Protein AF-A0A7S0ZSA9-F1 (afdb_monomer_lite)

Foldseek 3Di:
DDDDDDDDDDDDDPPCPVVVVVVVVVVVVVVVVVVVVVVVVVVVVVVVVVVVVVVVVVPPPPPDDDDDDDDDDDDDDDDDDDDDDDDDDDDDDDPDDPDDDPPDPPPDPPDPVNVVVVVVVVVVVVVVVVVVVVVVVVVVVVVVVVVVVVPPPPDDDDDDDDDDDDDDPPDPPPVVVVVVVVVVVVVVVVVVVVVVVVVVVVVVVVVVVVVVVVVVVVVVVVVVVVVVVVVVVVVVVVVVVVVVVVVVVVVVVVVVVVVVVVVVVVVVVVVVVVVVVVVPVQPLLSVLLVLLVVLLVVLVPDDPVCNVVSLVVLCVVLPLVVLVPDPCSVSSVSSVVSNCPDVSNVPD

Organism: Noctiluca scintillans (NCBI:txid2966)

pLDDT: mean 78.4, std 20.89, range [35.91, 98.69]

Sequence (348 aa):
GSRSRRRPFAVTSTGDRSNQLTAAASLTAAAASVAAAAADAEAAELESSASLQYLRKAIRPSAGPGVGEACVARGTTCKSSGLRGSGGLWPTGGSRSPDAQTRREVSGMMNEKSMSRAVDTAATRGRETEMSTILAAAEAVAEEALNDTSESASSSPVQDSHGNQHDGHVGSVTMDKLLVQVAALTAELAAEREARQTAQADALRCGTQLESVQQERDDLSELLRSAEREAESLCSEELADLTRRLRAAERATMASEMRVRSLTGEFEEARASLQRAKGKCASVDDVVGGLATLELASLRACMPQEKVAEKRRLLLRWHPDKNRGDGCGDIATRVLQEMQGRPEWDVF

Radius of gyration: 54.07 Å; chains: 1; bounding box: 131×82×143 Å

Secondary structure (DSSP, 8-state):
-----PPP-----TTTHHHHHHHHHHHHHHHHHHHHHHHHHHHHHHHHHHHHHHHHHHS----PPPP----------------------PPP-------S-----------HHHHHHHHHHHHHHHHHHHHHHHHHHHHHHHHHHHHHHHHSSS--------------------HHHHHHHHHHHHHHHHHHHHHHHHHHHHHHHHHHHHHHHHHHHHHHHHHHHHHHHHHHHHHHHHHHHHHHHHHHHHHHHHHHHHHHHHHHHHHHHHHHHHHHHHTS---HHHHHHHHHHHHHHHHHHS-TTTHHHHHHHHHHHT-GGGG-STTHHHHHHHHHHHHHTSGGGS--

Structure (mmCIF, N/CA/C/O backbone):
data_AF-A0A7S0ZSA9-F1
#
_entry.id   AF-A0A7S0ZSA9-F1
#
loop_
_atom_site.group_PDB
_atom_site.id
_atom_site.type_symbol
_atom_site.label_atom_id
_atom_site.label_alt_id
_atom_site.label_comp_id
_atom_site.label_asym_id
_atom_site.label_entity_id
_atom_site.label_seq_id
_atom_site.pdbx_PDB_ins_code
_atom_site.Cartn_x
_atom_site.Cartn_y
_atom_site.Cartn_z
_atom_site.occupancy
_atom_site.B_iso_or_equiv
_atom_site.auth_seq_id
_atom_site.auth_comp_id
_atom_site.auth_asym_id
_atom_site.auth_atom_id
_atom_site.pdbx_PDB_model_num
ATOM 1 N N . GLY A 1 1 ? -39.600 -48.013 -11.761 1.00 41.09 1 GLY A N 1
ATOM 2 C CA . GLY A 1 1 ? -39.167 -47.499 -13.075 1.00 41.09 1 GLY A CA 1
ATOM 3 C C . GLY A 1 1 ? -37.807 -46.852 -12.938 1.00 41.09 1 GLY A C 1
ATOM 4 O O . GLY A 1 1 ? -37.732 -45.723 -12.479 1.00 41.09 1 GLY A O 1
ATOM 5 N N . SER A 1 2 ? -36.745 -47.579 -13.282 1.00 40.53 2 SER A N 1
ATOM 6 C CA . SER A 1 2 ? -35.351 -47.179 -13.050 1.00 40.53 2 SER A CA 1
ATOM 7 C C . SER A 1 2 ? -34.742 -46.634 -14.342 1.00 40.53 2 SER A C 1
ATOM 9 O O . SER A 1 2 ? -34.485 -47.390 -15.275 1.00 40.53 2 SER A O 1
ATOM 11 N N . ARG A 1 3 ? -34.540 -45.313 -14.429 1.00 47.91 3 ARG A N 1
ATOM 12 C CA . ARG A 1 3 ? -33.914 -44.669 -15.596 1.00 47.91 3 ARG A CA 1
ATOM 13 C C . ARG A 1 3 ? -32.401 -44.578 -15.398 1.00 47.91 3 ARG A C 1
ATOM 15 O O . ARG A 1 3 ? -31.901 -43.679 -14.731 1.00 47.91 3 ARG A O 1
ATOM 22 N N . SER A 1 4 ? -31.696 -45.529 -16.006 1.00 49.09 4 SER A N 1
ATOM 23 C CA . SER A 1 4 ? -30.239 -45.556 -16.134 1.00 49.09 4 SER A CA 1
ATOM 24 C C . SER A 1 4 ? -29.777 -44.459 -17.102 1.00 49.09 4 SER A C 1
ATOM 26 O O . SER A 1 4 ? -30.087 -44.498 -18.293 1.00 49.09 4 SER A O 1
ATOM 28 N N . ARG A 1 5 ? -29.070 -43.446 -16.586 1.00 55.44 5 ARG A N 1
ATOM 29 C CA . ARG A 1 5 ? -28.429 -42.391 -17.385 1.00 55.44 5 ARG A CA 1
ATOM 30 C C . ARG A 1 5 ? -27.035 -42.863 -17.802 1.00 55.44 5 ARG A C 1
ATOM 32 O O . ARG A 1 5 ? -26.111 -42.843 -16.994 1.00 55.44 5 ARG A O 1
ATOM 39 N N . ARG A 1 6 ? -26.880 -43.265 -19.066 1.00 53.81 6 ARG A N 1
ATOM 40 C CA . ARG A 1 6 ? -25.565 -43.476 -19.690 1.00 53.81 6 ARG A CA 1
ATOM 41 C C . ARG A 1 6 ? -24.896 -42.117 -19.912 1.00 53.81 6 ARG A C 1
ATOM 43 O O . ARG A 1 6 ? -25.479 -41.248 -20.555 1.00 53.81 6 ARG A O 1
ATOM 50 N N . ARG A 1 7 ? -23.694 -41.931 -19.361 1.00 51.66 7 ARG A N 1
ATOM 51 C CA . ARG A 1 7 ? -22.825 -40.786 -19.666 1.00 51.66 7 ARG A CA 1
ATOM 52 C C . ARG A 1 7 ? -22.034 -41.071 -20.952 1.00 51.66 7 ARG A C 1
ATOM 54 O O . ARG A 1 7 ? -21.596 -42.209 -21.123 1.00 51.66 7 ARG A O 1
ATOM 61 N N . PRO A 1 8 ? -21.845 -40.081 -21.838 1.00 60.00 8 PRO A N 1
ATOM 62 C CA . PRO A 1 8 ? -21.009 -40.235 -23.021 1.00 60.00 8 PRO A CA 1
ATOM 63 C C . PRO A 1 8 ? -19.529 -40.280 -22.621 1.00 60.00 8 PRO A C 1
ATOM 65 O O . PRO A 1 8 ? -19.065 -39.468 -21.820 1.00 60.00 8 PRO A O 1
ATOM 68 N N . PHE A 1 9 ? -18.797 -41.245 -23.178 1.00 44.19 9 PHE A N 1
ATOM 69 C CA . PHE A 1 9 ? -17.342 -41.306 -23.098 1.00 44.19 9 PHE A CA 1
ATOM 70 C C . PHE A 1 9 ? -16.757 -40.226 -24.014 1.00 44.19 9 PHE A C 1
ATOM 72 O O . PHE A 1 9 ? -16.927 -40.281 -25.231 1.00 44.19 9 PHE A O 1
ATOM 79 N N . ALA A 1 10 ? -16.088 -39.238 -23.423 1.00 51.81 10 ALA A N 1
ATOM 80 C CA . ALA A 1 10 ? -15.283 -38.272 -24.154 1.00 51.81 10 ALA A CA 1
ATOM 81 C C . ALA A 1 10 ? -13.963 -38.939 -24.562 1.00 51.81 10 ALA A C 1
ATOM 83 O O . ALA A 1 10 ? -13.175 -39.350 -23.710 1.00 51.81 10 ALA A O 1
ATOM 84 N N . VAL A 1 11 ? -13.738 -39.062 -25.868 1.00 54.31 11 VAL A N 1
ATOM 85 C CA . VAL A 1 11 ? -12.457 -39.476 -26.444 1.00 54.31 11 VAL A CA 1
ATOM 86 C C . VAL A 1 11 ? -11.505 -38.288 -26.320 1.00 54.31 11 VAL A C 1
ATOM 88 O O . VAL A 1 11 ? -11.589 -37.329 -27.082 1.00 54.31 11 VAL A O 1
ATOM 91 N N . THR A 1 12 ? -10.635 -38.306 -25.313 1.00 53.59 12 THR A N 1
ATOM 92 C CA . THR A 1 12 ? -9.576 -37.303 -25.165 1.00 53.59 12 THR A CA 1
ATOM 93 C C . THR A 1 12 ? -8.447 -37.612 -26.142 1.00 53.59 12 THR A C 1
ATOM 95 O O . THR A 1 12 ? -7.780 -38.638 -26.011 1.00 53.59 12 THR A O 1
ATOM 98 N N . SER A 1 13 ? -8.247 -36.716 -27.109 1.00 56.16 13 SER A N 1
ATOM 99 C CA . SER A 1 13 ? -7.102 -36.691 -28.022 1.00 56.16 13 SER A CA 1
ATOM 100 C C . SER A 1 13 ? -5.789 -36.665 -27.232 1.00 56.16 13 SER A C 1
ATOM 102 O O . SER A 1 13 ? -5.534 -35.749 -26.452 1.00 56.16 13 SER A O 1
ATOM 104 N N . THR A 1 14 ? -4.953 -37.685 -27.410 1.00 60.00 14 THR A N 1
ATOM 105 C CA . THR A 1 14 ? -3.649 -37.838 -26.744 1.00 60.00 14 THR A CA 1
ATOM 106 C C . THR A 1 14 ? -2.515 -37.062 -27.427 1.00 60.00 14 THR A C 1
ATOM 108 O O . THR A 1 14 ? -1.374 -37.162 -26.985 1.00 60.00 14 THR A O 1
ATOM 111 N N . GLY A 1 15 ? -2.806 -36.277 -28.473 1.00 55.09 15 GLY A N 1
ATOM 112 C CA . GLY A 1 15 ? -1.799 -35.556 -29.264 1.00 55.09 15 GLY A CA 1
ATOM 113 C C . GLY A 1 15 ? -1.219 -34.295 -28.610 1.00 55.09 15 GLY A C 1
ATOM 114 O O . GLY A 1 15 ? -0.061 -33.974 -28.846 1.00 55.09 15 GLY A O 1
ATOM 115 N N . ASP A 1 16 ? -1.965 -33.616 -27.732 1.00 56.84 16 ASP A N 1
ATOM 116 C CA . ASP A 1 16 ? -1.554 -32.300 -27.198 1.00 56.84 16 ASP A CA 1
ATOM 117 C C . ASP A 1 16 ? -0.691 -32.349 -25.930 1.00 56.84 16 ASP A C 1
ATOM 119 O O . ASP A 1 16 ? -0.156 -31.331 -25.488 1.00 56.84 16 ASP A O 1
ATOM 123 N N . ARG A 1 17 ? -0.502 -33.526 -25.321 1.00 60.97 17 ARG A N 1
ATOM 124 C CA . ARG A 1 17 ? 0.248 -33.630 -24.057 1.00 60.97 17 ARG A CA 1
ATOM 125 C C . ARG A 1 17 ? 1.744 -33.370 -24.214 1.00 60.97 17 ARG A C 1
ATOM 127 O O . ARG A 1 17 ? 2.364 -32.878 -23.277 1.00 60.97 17 ARG A O 1
ATOM 134 N N . SER A 1 18 ? 2.321 -33.657 -25.381 1.00 64.50 18 SER A N 1
ATOM 135 C CA . SER A 1 18 ? 3.762 -33.472 -25.590 1.00 64.50 18 SER A CA 1
ATOM 136 C C . SER A 1 18 ? 4.151 -31.993 -25.685 1.00 64.50 18 SER A C 1
ATOM 138 O O . SER A 1 18 ? 5.196 -31.610 -25.169 1.00 64.50 18 SER A O 1
ATOM 140 N N . ASN A 1 19 ? 3.286 -31.153 -26.263 1.00 67.06 19 ASN A N 1
ATOM 141 C CA . ASN A 1 19 ? 3.529 -29.711 -26.385 1.00 67.06 19 ASN A CA 1
ATOM 142 C C . ASN A 1 19 ? 3.246 -28.957 -25.075 1.00 67.06 19 ASN A C 1
ATOM 144 O O . ASN A 1 19 ? 3.866 -27.936 -24.793 1.00 67.06 19 ASN A O 1
ATOM 148 N N . GLN A 1 20 ? 2.345 -29.475 -24.233 1.00 69.69 20 GLN A N 1
ATOM 149 C CA . GLN A 1 20 ? 2.092 -28.892 -22.912 1.00 69.69 20 GLN A CA 1
ATOM 150 C C . GLN A 1 20 ? 3.250 -29.135 -21.934 1.00 69.69 20 GLN A C 1
ATOM 152 O O . GLN A 1 20 ? 3.544 -28.270 -21.110 1.00 69.69 20 GLN A O 1
ATOM 157 N N . LEU A 1 21 ? 3.944 -30.274 -22.038 1.00 75.06 21 LEU A N 1
ATOM 158 C CA . LEU A 1 21 ? 5.092 -30.575 -21.177 1.00 75.06 21 LEU A CA 1
ATOM 159 C C . LEU A 1 21 ? 6.325 -29.727 -21.522 1.00 75.06 21 LEU A C 1
ATOM 161 O O . LEU A 1 21 ? 7.031 -29.294 -20.614 1.00 75.06 21 LEU A O 1
ATOM 165 N N . THR A 1 22 ? 6.562 -29.426 -22.802 1.00 76.56 22 THR A N 1
ATOM 166 C CA . THR A 1 22 ? 7.665 -28.541 -23.215 1.00 76.56 22 THR A CA 1
ATOM 167 C C . THR A 1 22 ? 7.406 -27.080 -22.844 1.00 76.56 22 THR A C 1
ATOM 169 O O . THR A 1 22 ? 8.317 -26.410 -22.359 1.00 76.56 22 THR A O 1
ATOM 172 N N . ALA A 1 23 ? 6.164 -26.599 -22.964 1.00 79.38 23 ALA A N 1
ATOM 173 C CA . ALA A 1 23 ? 5.788 -25.256 -22.514 1.00 79.38 23 ALA A CA 1
ATOM 174 C C . ALA A 1 23 ? 5.890 -25.097 -20.983 1.00 79.38 23 ALA A C 1
ATOM 176 O O . ALA A 1 23 ? 6.386 -24.086 -20.488 1.00 79.38 23 ALA A O 1
ATOM 177 N N . ALA A 1 24 ? 5.484 -26.115 -20.216 1.00 82.06 24 ALA A N 1
ATOM 178 C CA . ALA A 1 24 ? 5.626 -26.100 -18.759 1.00 82.06 24 ALA A CA 1
ATOM 179 C C . ALA A 1 24 ? 7.102 -26.096 -18.315 1.00 82.06 24 ALA A C 1
ATOM 181 O O . ALA A 1 24 ? 7.456 -25.410 -17.351 1.00 82.06 24 ALA A O 1
ATOM 182 N N . ALA A 1 25 ? 7.973 -26.812 -19.035 1.00 85.31 25 ALA A N 1
ATOM 183 C CA . ALA A 1 25 ? 9.414 -26.813 -18.786 1.00 85.31 25 ALA A CA 1
ATOM 184 C C . ALA A 1 25 ? 10.069 -25.454 -19.101 1.00 85.31 25 ALA A C 1
ATOM 186 O O . ALA A 1 25 ? 10.926 -24.996 -18.346 1.00 85.31 25 ALA A O 1
ATOM 187 N N . SER A 1 26 ? 9.647 -24.760 -20.168 1.00 87.31 26 SER A N 1
ATOM 188 C CA . SER A 1 26 ? 10.203 -23.435 -20.488 1.00 87.31 26 SER A CA 1
ATOM 189 C C . SER A 1 26 ? 9.761 -22.365 -19.484 1.00 87.31 26 SER A C 1
ATOM 191 O O . SER A 1 26 ? 10.560 -21.508 -19.114 1.00 87.31 26 SER A O 1
ATOM 193 N N . LEU A 1 27 ? 8.519 -22.434 -18.991 1.00 88.88 27 LEU A N 1
ATOM 194 C CA . LEU A 1 27 ? 8.011 -21.517 -17.965 1.00 88.88 27 LEU A CA 1
ATOM 195 C C . LEU A 1 27 ? 8.714 -21.709 -16.617 1.00 88.88 27 LEU A C 1
ATOM 197 O O . LEU A 1 27 ? 9.019 -20.731 -15.939 1.00 88.88 27 LEU A O 1
ATOM 201 N N . THR A 1 28 ? 9.015 -22.952 -16.238 1.00 88.88 28 THR A N 1
ATOM 202 C CA . THR A 1 28 ? 9.770 -23.233 -15.006 1.00 88.88 28 THR A CA 1
ATOM 203 C C . THR A 1 28 ? 11.232 -22.799 -15.114 1.00 88.88 28 THR A C 1
ATOM 205 O O . THR A 1 28 ? 11.759 -22.241 -14.154 1.00 88.88 28 THR A O 1
ATOM 208 N N . ALA A 1 29 ? 11.866 -22.955 -16.280 1.00 89.25 29 ALA A N 1
ATOM 209 C CA . ALA A 1 29 ? 13.211 -22.431 -16.522 1.00 89.25 29 ALA A CA 1
ATOM 210 C C . ALA A 1 29 ? 13.257 -20.890 -16.483 1.00 89.25 29 ALA A C 1
ATOM 212 O O . ALA A 1 29 ? 14.150 -20.316 -15.861 1.00 89.25 29 ALA A O 1
ATOM 213 N N . ALA A 1 30 ? 12.266 -20.214 -17.076 1.00 89.00 30 ALA A N 1
ATOM 214 C CA . ALA A 1 30 ? 12.155 -18.757 -17.019 1.00 89.00 30 ALA A CA 1
ATOM 215 C C . ALA A 1 30 ? 11.931 -18.256 -15.581 1.00 89.00 30 ALA A C 1
ATOM 217 O O . ALA A 1 30 ? 12.597 -17.320 -15.143 1.00 89.00 30 ALA A O 1
ATOM 218 N N . ALA A 1 31 ? 11.061 -18.920 -14.812 1.00 88.88 31 ALA A N 1
ATOM 219 C CA . ALA A 1 31 ? 10.833 -18.586 -13.407 1.00 88.88 31 ALA A CA 1
ATOM 220 C C . ALA A 1 31 ? 12.099 -18.767 -12.549 1.00 88.88 31 ALA A C 1
ATOM 222 O O . ALA A 1 31 ? 12.389 -17.924 -11.702 1.00 88.88 31 ALA A O 1
ATOM 223 N N . ALA A 1 32 ? 12.884 -19.821 -12.797 1.00 89.44 32 ALA A N 1
ATOM 224 C CA . ALA A 1 32 ? 14.157 -20.038 -12.113 1.00 89.44 32 ALA A CA 1
ATOM 225 C C . ALA A 1 32 ? 15.197 -18.955 -12.457 1.00 89.44 32 ALA A C 1
ATOM 227 O O . ALA A 1 32 ? 15.899 -18.483 -11.566 1.00 89.44 32 ALA A O 1
ATOM 228 N N . SER A 1 33 ? 15.257 -18.510 -13.718 1.00 91.44 33 SER A N 1
ATOM 229 C CA . SER A 1 33 ? 16.147 -17.419 -14.139 1.00 91.44 33 SER A CA 1
ATOM 230 C C . SER A 1 33 ? 15.784 -16.083 -13.487 1.00 91.44 33 SER A C 1
ATOM 232 O O . SER A 1 33 ? 16.677 -15.335 -13.099 1.00 91.44 33 SER A O 1
ATOM 234 N N . VAL A 1 34 ? 14.489 -15.781 -13.347 1.00 89.88 34 VAL A N 1
ATOM 235 C CA . VAL A 1 34 ? 14.023 -14.557 -12.672 1.00 89.88 34 VAL A CA 1
ATOM 236 C C . VAL A 1 34 ? 14.316 -14.617 -11.172 1.00 89.88 34 VAL A C 1
ATOM 238 O O . VAL A 1 34 ? 14.754 -13.625 -10.597 1.00 89.88 34 VAL A O 1
ATOM 241 N N . ALA A 1 35 ? 14.137 -15.780 -10.540 1.00 89.19 35 ALA A N 1
ATOM 242 C CA . ALA A 1 35 ? 14.470 -15.967 -9.129 1.00 89.19 35 ALA A CA 1
ATOM 243 C C . ALA A 1 35 ? 15.979 -15.824 -8.857 1.00 89.19 35 ALA A C 1
ATOM 245 O O . ALA A 1 35 ? 16.358 -15.229 -7.851 1.00 89.19 35 ALA A O 1
ATOM 246 N N . ALA A 1 36 ? 16.835 -16.317 -9.759 1.00 89.44 36 ALA A N 1
ATOM 247 C CA . ALA A 1 36 ? 18.283 -16.134 -9.661 1.00 89.44 36 ALA A CA 1
ATOM 248 C C . ALA A 1 36 ? 18.681 -14.653 -9.790 1.00 89.44 36 ALA A C 1
ATOM 250 O O . ALA A 1 36 ? 19.406 -14.142 -8.945 1.00 89.44 36 ALA A O 1
ATOM 251 N N . ALA A 1 37 ? 18.120 -13.936 -10.771 1.00 87.88 37 ALA A N 1
ATOM 252 C CA . ALA A 1 37 ? 18.377 -12.505 -10.944 1.00 87.88 37 ALA A CA 1
ATOM 253 C C . ALA A 1 37 ? 17.900 -11.661 -9.745 1.00 87.88 37 ALA A C 1
ATOM 255 O O . ALA A 1 37 ? 18.550 -10.682 -9.381 1.00 87.88 37 ALA A O 1
ATOM 256 N N . ALA A 1 38 ? 16.790 -12.045 -9.105 1.00 87.81 38 ALA A N 1
ATOM 257 C CA . ALA A 1 38 ? 16.313 -11.392 -7.886 1.00 87.81 38 ALA A CA 1
ATOM 258 C C . ALA A 1 38 ? 17.261 -11.621 -6.694 1.00 87.81 38 ALA A C 1
ATOM 260 O O . ALA A 1 38 ? 17.521 -10.689 -5.937 1.00 87.81 38 ALA A O 1
ATOM 261 N N . ALA A 1 39 ? 17.817 -12.829 -6.553 1.00 88.50 39 ALA A N 1
ATOM 262 C CA . ALA A 1 39 ? 18.789 -13.134 -5.503 1.00 88.50 39 ALA A CA 1
ATOM 263 C C . ALA A 1 39 ? 20.110 -12.362 -5.688 1.00 88.50 39 ALA A C 1
ATOM 265 O O . ALA A 1 39 ? 20.660 -11.846 -4.715 1.00 88.50 39 ALA A O 1
ATOM 266 N N . ASP A 1 40 ? 20.583 -12.222 -6.930 1.00 88.50 40 ASP A N 1
ATOM 267 C CA . ASP A 1 40 ? 21.783 -11.434 -7.240 1.00 88.50 40 ASP A CA 1
ATOM 268 C C . ASP A 1 40 ? 21.565 -9.930 -6.972 1.00 88.50 40 ASP A C 1
ATOM 270 O O . ASP A 1 40 ? 22.468 -9.243 -6.488 1.00 88.50 40 ASP A O 1
ATOM 274 N N . ALA A 1 41 ? 20.353 -9.415 -7.211 1.00 86.00 41 ALA A N 1
ATOM 275 C CA . ALA A 1 41 ? 19.996 -8.032 -6.893 1.00 86.00 41 ALA A CA 1
ATOM 276 C C . ALA A 1 41 ? 19.958 -7.764 -5.374 1.00 86.00 41 ALA A C 1
ATOM 278 O O . ALA A 1 41 ? 20.488 -6.748 -4.921 1.00 86.00 41 ALA A O 1
ATOM 279 N N . GLU A 1 42 ? 19.400 -8.682 -4.574 1.00 89.50 42 GLU A N 1
ATOM 280 C CA . GLU A 1 42 ? 19.420 -8.566 -3.106 1.00 89.50 42 GLU A CA 1
ATOM 281 C C . GLU A 1 42 ? 20.851 -8.624 -2.543 1.00 89.50 42 GLU A C 1
ATOM 283 O O . GLU A 1 42 ? 21.188 -7.880 -1.617 1.00 89.50 42 GLU A O 1
ATOM 288 N N . ALA A 1 43 ? 21.725 -9.457 -3.120 1.00 87.75 43 ALA A N 1
ATOM 289 C CA . ALA A 1 43 ? 23.134 -9.513 -2.730 1.00 87.75 43 ALA A CA 1
ATOM 290 C C . ALA A 1 43 ? 23.858 -8.178 -2.996 1.00 87.75 43 ALA A C 1
ATOM 292 O O . ALA A 1 43 ? 24.588 -7.688 -2.129 1.00 87.75 43 ALA A O 1
ATOM 293 N N . ALA A 1 44 ? 23.597 -7.542 -4.143 1.00 87.75 44 ALA A N 1
ATOM 294 C CA . ALA A 1 44 ? 24.164 -6.238 -4.484 1.00 87.75 44 ALA A CA 1
ATOM 295 C C . ALA A 1 44 ? 23.673 -5.107 -3.552 1.00 87.75 44 ALA A C 1
ATOM 297 O O . ALA A 1 44 ? 24.456 -4.230 -3.170 1.00 87.75 44 ALA A O 1
ATOM 298 N N . GLU A 1 45 ? 22.403 -5.128 -3.125 1.00 88.56 45 GLU A N 1
ATOM 299 C CA . GLU A 1 45 ? 21.890 -4.157 -2.145 1.00 88.56 45 GLU A CA 1
ATOM 300 C C . GLU A 1 45 ? 22.544 -4.313 -0.764 1.00 88.56 45 GLU A C 1
ATOM 302 O O . GLU A 1 45 ? 22.845 -3.312 -0.102 1.00 88.56 45 GLU A O 1
ATOM 307 N N . LEU A 1 46 ? 22.818 -5.548 -0.330 1.00 88.44 46 LEU A N 1
ATOM 308 C CA . LEU A 1 46 ? 23.502 -5.805 0.939 1.00 88.44 46 LEU A CA 1
ATOM 309 C C . LEU A 1 46 ? 24.957 -5.311 0.924 1.00 88.44 46 LEU A C 1
ATOM 311 O O . LEU A 1 46 ? 25.398 -4.707 1.907 1.00 88.44 46 LEU A O 1
ATOM 315 N N . GLU A 1 47 ? 25.683 -5.487 -0.183 1.00 86.62 47 GLU A N 1
ATOM 316 C CA . GLU A 1 47 ? 27.046 -4.954 -0.342 1.00 86.62 47 GLU A CA 1
ATOM 317 C C . GLU A 1 47 ? 27.074 -3.416 -0.383 1.00 86.62 47 GLU A C 1
ATOM 319 O O . GLU A 1 47 ? 27.936 -2.779 0.240 1.00 86.62 47 GLU A O 1
ATOM 324 N N . SER A 1 48 ? 26.087 -2.797 -1.040 1.00 87.88 48 SER A N 1
ATOM 325 C CA . SER A 1 48 ? 25.917 -1.338 -1.060 1.00 87.88 48 SER A CA 1
ATOM 326 C C . SER A 1 48 ? 25.598 -0.782 0.337 1.00 87.88 48 SER A C 1
ATOM 328 O O . SER A 1 48 ? 26.229 0.172 0.808 1.00 87.88 48 SER A O 1
ATOM 330 N N . SER A 1 49 ? 24.691 -1.435 1.071 1.00 88.25 49 SER A N 1
ATOM 331 C CA . SER A 1 49 ? 24.325 -1.063 2.444 1.00 88.25 49 SER A CA 1
ATOM 332 C C . SER A 1 49 ? 25.503 -1.204 3.417 1.00 88.25 49 SER A C 1
ATOM 334 O O . SER A 1 49 ? 25.746 -0.313 4.238 1.00 88.25 49 SER A O 1
ATOM 336 N N . ALA A 1 50 ? 26.303 -2.269 3.290 1.00 85.69 50 ALA A N 1
ATOM 337 C CA . ALA A 1 50 ? 27.520 -2.458 4.079 1.00 85.69 50 ALA A CA 1
ATOM 338 C C . ALA A 1 50 ? 28.565 -1.355 3.814 1.00 85.69 50 ALA A C 1
ATOM 340 O O . ALA A 1 50 ? 29.159 -0.818 4.756 1.00 85.69 50 ALA A O 1
ATOM 341 N N . SER A 1 51 ? 28.732 -0.954 2.551 1.00 86.00 51 SER A N 1
ATOM 342 C CA . SER A 1 51 ? 29.646 0.124 2.148 1.00 86.00 51 SER A CA 1
ATOM 343 C C . SER A 1 51 ? 29.216 1.488 2.709 1.00 86.00 51 SER A C 1
ATOM 345 O O . SER A 1 51 ? 30.041 2.250 3.225 1.00 86.00 51 SER A O 1
ATOM 347 N N . LEU A 1 52 ? 27.909 1.773 2.720 1.00 83.25 52 LEU A N 1
ATOM 348 C CA . LEU A 1 52 ? 27.356 2.994 3.317 1.00 83.25 52 LEU A CA 1
ATOM 349 C C . LEU A 1 52 ? 27.489 3.025 4.846 1.00 83.25 52 LEU A C 1
ATOM 351 O O . LEU A 1 52 ? 27.736 4.090 5.423 1.00 83.25 52 LEU A O 1
ATOM 355 N N . GLN A 1 53 ? 27.379 1.880 5.526 1.00 83.81 53 GLN A N 1
ATOM 356 C CA . GLN A 1 53 ? 27.636 1.807 6.969 1.00 83.81 53 GLN A CA 1
ATOM 357 C C . GLN A 1 53 ? 29.104 2.093 7.308 1.00 83.81 53 GLN A C 1
ATOM 359 O O . GLN A 1 53 ? 29.378 2.779 8.299 1.00 83.81 53 GLN A O 1
ATOM 364 N N . TYR A 1 54 ? 30.042 1.637 6.473 1.00 81.00 54 TYR A N 1
ATOM 365 C CA . TYR A 1 54 ? 31.463 1.957 6.623 1.00 81.00 54 TYR A CA 1
ATOM 366 C C . TYR A 1 54 ? 31.734 3.459 6.461 1.00 81.00 54 TYR A C 1
ATOM 368 O O . TYR A 1 54 ? 32.412 4.056 7.302 1.00 81.00 54 TYR A O 1
ATOM 376 N N . LEU A 1 55 ? 31.129 4.099 5.457 1.00 79.06 55 LEU A N 1
ATOM 377 C CA . LEU A 1 55 ? 31.239 5.547 5.244 1.00 79.06 55 LEU A CA 1
ATOM 378 C C . LEU A 1 55 ? 30.620 6.363 6.390 1.00 79.06 55 LEU A C 1
ATOM 380 O O . LEU A 1 55 ? 31.244 7.304 6.882 1.00 79.06 55 LEU A O 1
ATOM 384 N N . ARG A 1 56 ? 29.447 5.970 6.907 1.00 80.44 56 ARG A N 1
ATOM 385 C CA . ARG A 1 56 ? 28.838 6.626 8.083 1.00 80.44 56 ARG A CA 1
ATOM 386 C C . ARG A 1 56 ? 29.709 6.512 9.336 1.00 80.44 56 ARG A C 1
ATOM 388 O O . ARG A 1 56 ? 29.719 7.427 10.159 1.00 80.44 56 ARG A O 1
ATOM 395 N N . LYS A 1 57 ? 30.452 5.413 9.492 1.00 78.31 57 LYS A N 1
ATOM 396 C CA . LYS A 1 57 ? 31.373 5.226 10.622 1.00 78.31 57 LYS A CA 1
ATOM 397 C C . LYS A 1 57 ? 32.646 6.065 10.477 1.00 78.31 57 LYS A C 1
ATOM 399 O O . LYS A 1 57 ? 33.159 6.532 11.490 1.00 78.31 57 LYS A O 1
ATOM 404 N N . ALA A 1 58 ? 33.106 6.302 9.248 1.00 73.88 58 ALA A N 1
ATOM 405 C CA . ALA A 1 58 ? 34.269 7.140 8.954 1.00 73.88 58 ALA A CA 1
ATOM 406 C C . ALA A 1 58 ? 33.996 8.650 9.115 1.00 73.88 58 ALA A C 1
ATOM 408 O O . ALA A 1 58 ? 34.895 9.392 9.496 1.00 73.88 58 ALA A O 1
ATOM 409 N N . ILE A 1 59 ? 32.760 9.105 8.879 1.00 74.38 59 ILE A N 1
ATOM 410 C CA . ILE A 1 59 ? 32.392 10.536 8.929 1.00 74.38 59 ILE A CA 1
ATOM 411 C C . ILE A 1 59 ? 31.976 10.987 10.343 1.00 74.38 59 ILE A C 1
ATOM 413 O O . ILE A 1 59 ? 31.673 12.157 10.558 1.00 74.38 59 ILE A O 1
ATOM 417 N N . ARG A 1 60 ? 31.981 10.105 11.353 1.00 58.22 60 ARG A N 1
ATOM 418 C CA . ARG A 1 60 ? 31.614 10.502 12.721 1.00 58.22 60 ARG A CA 1
ATOM 419 C C . ARG A 1 60 ? 32.635 11.530 13.244 1.00 58.22 60 ARG A C 1
ATOM 421 O O . ARG A 1 60 ? 33.790 11.156 13.455 1.00 58.22 60 ARG A O 1
ATOM 428 N N . PRO A 1 61 ? 32.253 12.802 13.468 1.00 52.44 61 PRO A N 1
ATOM 429 C CA . PRO A 1 61 ? 33.193 13.803 13.942 1.00 52.44 61 PRO A CA 1
ATOM 430 C C . PRO A 1 61 ? 33.673 13.395 15.334 1.00 52.44 61 PRO A C 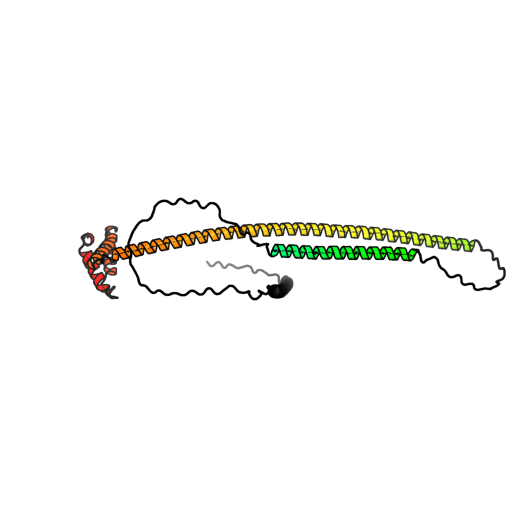1
ATOM 432 O O . PRO A 1 61 ? 32.872 13.156 16.240 1.00 52.44 61 PRO A O 1
ATOM 435 N N . SER A 1 62 ? 34.992 13.273 15.477 1.00 54.22 62 SER A N 1
ATOM 436 C CA . SER A 1 6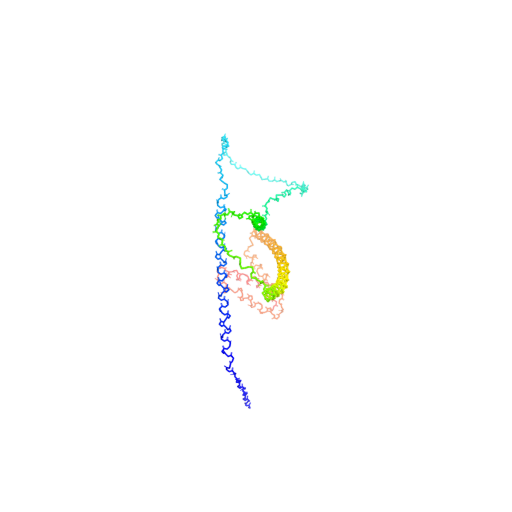2 ? 35.675 13.082 16.752 1.00 54.22 62 SER A CA 1
ATOM 437 C C . SER A 1 62 ? 35.279 14.223 17.690 1.00 54.22 62 SER A C 1
ATOM 439 O O . SER A 1 62 ? 35.807 15.329 17.579 1.00 54.22 62 SER A O 1
ATOM 441 N N . ALA A 1 63 ? 34.338 13.967 18.599 1.00 53.81 63 ALA A N 1
ATOM 442 C CA . ALA A 1 63 ? 34.040 14.864 19.704 1.00 53.81 63 ALA A CA 1
ATOM 443 C C . ALA A 1 63 ? 35.309 14.986 20.558 1.00 53.81 63 ALA A C 1
ATOM 445 O O . ALA A 1 63 ? 35.680 14.060 21.279 1.00 53.81 63 ALA A O 1
ATOM 446 N N . GLY A 1 64 ? 36.017 16.105 20.396 1.00 55.75 64 GLY A N 1
ATOM 447 C CA . GLY A 1 64 ? 37.198 16.428 21.183 1.00 55.75 64 GLY A CA 1
ATOM 448 C C . GLY A 1 64 ? 36.859 16.539 22.675 1.00 55.75 64 GLY A C 1
ATOM 449 O O . GLY A 1 64 ? 35.716 16.845 23.029 1.00 55.75 64 GLY A O 1
ATOM 450 N N . PRO A 1 65 ? 37.832 16.283 23.564 1.00 50.50 65 PRO A N 1
ATOM 451 C CA . PRO A 1 65 ? 37.620 16.349 25.001 1.00 50.50 65 PRO A CA 1
ATOM 452 C C . PRO A 1 65 ? 37.321 17.793 25.416 1.00 50.50 65 PRO A C 1
ATOM 454 O O . PRO A 1 65 ? 38.093 18.711 25.142 1.00 50.50 65 PRO A O 1
ATOM 457 N N . GLY A 1 66 ? 36.166 17.972 26.058 1.00 44.91 66 GLY A N 1
ATOM 458 C CA . GLY A 1 66 ? 35.676 19.251 26.552 1.00 44.91 66 GLY A CA 1
ATOM 459 C C . GLY A 1 66 ? 36.642 19.894 27.541 1.00 44.91 66 GLY A C 1
ATOM 460 O O . GLY A 1 66 ? 37.087 19.272 28.507 1.00 44.91 66 GLY A O 1
ATOM 461 N N . VAL A 1 67 ? 36.944 21.165 27.291 1.00 47.44 67 VAL A N 1
ATOM 462 C CA . VAL A 1 67 ? 37.684 22.021 28.209 1.00 47.44 67 VAL A CA 1
ATOM 463 C C . VAL A 1 67 ? 36.694 22.585 29.228 1.00 47.44 67 VAL A C 1
ATOM 465 O O . VAL A 1 67 ? 35.754 23.279 28.865 1.00 47.44 67 VAL A O 1
ATOM 468 N N . GLY A 1 68 ? 36.938 22.201 30.481 1.00 47.44 68 GLY A N 1
ATOM 469 C CA . GLY A 1 68 ? 36.488 22.745 31.764 1.00 47.44 68 GLY A CA 1
ATOM 470 C C . GLY A 1 68 ? 35.358 23.772 31.817 1.00 47.44 68 GLY A C 1
ATOM 471 O O . GLY A 1 68 ? 35.519 24.913 31.399 1.00 47.44 68 GLY A O 1
ATOM 472 N N . GLU A 1 69 ? 34.315 23.418 32.568 1.00 40.50 69 GLU A N 1
ATOM 473 C CA . GLU A 1 69 ? 33.523 24.394 33.311 1.00 40.50 69 GLU A CA 1
ATOM 474 C C . GLU A 1 69 ? 33.486 24.040 34.799 1.00 40.50 69 GLU A C 1
ATOM 476 O O . GLU A 1 69 ? 33.559 22.881 35.209 1.00 40.50 69 GLU A O 1
ATOM 481 N N . ALA A 1 70 ? 33.509 25.102 35.592 1.00 39.44 70 ALA A N 1
ATOM 482 C CA . ALA A 1 70 ? 34.071 25.166 36.922 1.00 39.44 70 ALA A CA 1
ATOM 483 C C . ALA A 1 70 ? 33.224 24.503 38.016 1.00 39.44 70 ALA A C 1
ATOM 485 O O . ALA A 1 70 ? 31.996 24.556 38.037 1.00 39.44 70 ALA A O 1
ATOM 486 N N . CYS A 1 71 ? 33.942 23.991 39.014 1.00 40.31 71 CYS A N 1
ATOM 487 C CA . CYS A 1 71 ? 33.439 23.685 40.341 1.00 40.31 71 CYS A CA 1
ATOM 488 C C . CYS A 1 71 ? 32.772 24.917 40.975 1.00 40.31 71 CYS A C 1
ATOM 490 O O . CYS A 1 71 ? 33.444 25.904 41.271 1.00 40.31 71 CYS A O 1
ATOM 492 N N . VAL A 1 72 ? 31.484 24.816 41.307 1.00 44.72 72 VAL A N 1
ATOM 493 C CA . VAL A 1 72 ? 30.874 25.633 42.361 1.00 44.72 72 VAL A CA 1
ATOM 494 C C . VAL A 1 72 ? 30.414 24.700 43.469 1.00 44.72 72 VAL A C 1
ATOM 496 O O . VAL A 1 72 ? 29.359 24.074 43.416 1.00 44.72 72 VAL A O 1
ATOM 499 N N . ALA A 1 73 ? 31.260 24.609 44.489 1.00 46.19 73 ALA A N 1
ATOM 500 C CA . ALA A 1 73 ? 30.904 24.088 45.790 1.00 46.19 73 ALA A CA 1
ATOM 501 C C . ALA A 1 73 ? 30.057 25.126 46.539 1.00 46.19 73 ALA A C 1
ATOM 503 O O . ALA A 1 73 ? 30.481 26.268 46.708 1.00 46.19 73 ALA A O 1
ATOM 504 N N . ARG A 1 74 ? 28.901 24.706 47.057 1.00 40.41 74 ARG A N 1
ATOM 505 C CA . ARG A 1 74 ? 28.321 25.215 48.308 1.00 40.41 74 ARG A CA 1
ATOM 506 C C . ARG A 1 74 ? 27.334 24.186 48.839 1.00 40.41 74 ARG A C 1
ATOM 508 O O . ARG A 1 74 ? 26.268 23.976 48.272 1.00 40.41 74 ARG A O 1
ATOM 515 N N . GLY A 1 75 ? 27.727 23.529 49.925 1.00 41.16 75 GLY A N 1
ATOM 516 C CA . GLY A 1 75 ? 26.782 22.825 50.775 1.00 41.16 75 GLY A CA 1
ATOM 517 C C . GLY A 1 75 ? 25.920 23.813 51.556 1.00 41.16 75 GLY A C 1
ATOM 518 O O . GLY A 1 75 ? 26.338 24.945 51.773 1.00 41.16 75 GLY A O 1
ATOM 519 N N . THR A 1 76 ? 24.753 23.356 52.000 1.00 38.81 76 THR A N 1
ATOM 520 C CA . THR A 1 76 ? 24.383 23.283 53.420 1.00 38.81 76 THR A CA 1
ATOM 521 C C . THR A 1 76 ? 23.043 22.560 53.576 1.00 38.81 76 THR A C 1
ATOM 523 O O . THR A 1 76 ? 22.133 22.647 52.762 1.00 38.81 76 THR A O 1
ATOM 526 N N . THR A 1 77 ? 23.001 21.791 54.655 1.00 50.81 77 THR A N 1
ATOM 527 C CA . THR A 1 77 ? 21.885 21.159 55.368 1.00 50.81 77 THR A CA 1
ATOM 528 C C . THR A 1 77 ? 20.519 21.855 55.290 1.00 50.81 77 THR A C 1
ATOM 530 O O . THR A 1 77 ? 20.467 23.066 55.468 1.00 50.81 77 THR A O 1
ATOM 533 N N . CYS A 1 78 ? 19.418 21.087 55.276 1.00 35.91 78 CYS A N 1
ATOM 534 C CA . CYS A 1 78 ? 18.455 21.076 56.395 1.00 35.91 78 CYS A CA 1
ATOM 535 C C . CYS A 1 78 ? 17.386 19.974 56.239 1.00 35.91 78 CYS A C 1
ATOM 537 O O . CYS A 1 78 ? 16.716 19.871 55.216 1.00 35.91 78 CYS A O 1
ATOM 539 N N . LYS A 1 79 ? 17.211 19.178 57.299 1.00 47.88 79 LYS A N 1
ATOM 540 C CA . LYS A 1 79 ? 16.007 18.391 57.590 1.00 47.88 79 LYS A CA 1
ATOM 541 C C . LYS A 1 79 ? 14.938 19.340 58.138 1.00 47.88 79 LYS A C 1
ATOM 543 O O . LYS A 1 79 ? 15.213 19.993 59.139 1.00 47.88 79 LYS A O 1
ATOM 548 N N . SER A 1 80 ? 13.709 19.276 57.637 1.00 38.97 80 SER A N 1
ATOM 549 C CA . SER A 1 80 ? 12.526 19.412 58.497 1.00 38.97 80 SER A CA 1
ATOM 550 C C . SER A 1 80 ? 11.254 18.879 57.832 1.00 38.97 80 SER A C 1
ATOM 552 O O . SER A 1 80 ? 10.887 19.190 56.705 1.00 38.97 80 SER A O 1
ATOM 554 N N . SER A 1 81 ? 10.624 18.013 58.612 1.00 41.00 81 SER A N 1
ATOM 555 C CA . SER A 1 81 ? 9.218 17.638 58.694 1.00 41.00 81 SER A CA 1
ATOM 556 C C . SER A 1 81 ? 8.178 18.659 58.211 1.00 41.00 81 SER A C 1
ATOM 558 O O . SER A 1 81 ? 8.206 19.811 58.626 1.00 41.00 81 SER A O 1
ATOM 560 N N . GLY A 1 82 ? 7.212 18.131 57.448 1.00 45.41 82 GLY A N 1
ATOM 561 C CA . GLY A 1 82 ? 5.756 18.210 57.629 1.00 45.41 82 GLY A CA 1
ATOM 562 C C . GLY A 1 82 ? 5.105 19.536 58.012 1.00 45.41 82 GLY A C 1
ATOM 563 O O . GLY A 1 82 ? 5.432 20.088 59.046 1.00 45.41 82 GLY A O 1
ATOM 564 N N . LEU A 1 83 ? 4.047 19.914 57.286 1.00 44.41 83 LEU A N 1
ATOM 565 C CA . LEU A 1 83 ? 2.830 20.497 57.861 1.00 44.41 83 LEU A CA 1
ATOM 566 C C . LEU A 1 83 ? 1.663 20.444 56.860 1.00 44.41 83 LEU A C 1
ATOM 568 O O . LEU A 1 83 ? 1.830 20.578 55.651 1.00 44.41 83 LEU A O 1
ATOM 572 N N . ARG A 1 84 ? 0.476 20.213 57.423 1.00 47.59 84 ARG A N 1
ATOM 573 C CA . ARG A 1 84 ? -0.847 20.310 56.799 1.00 47.59 84 ARG A CA 1
ATOM 574 C C . ARG A 1 84 ? -1.175 21.766 56.453 1.00 47.59 84 ARG A C 1
ATOM 576 O O . ARG A 1 84 ? -0.839 22.662 57.218 1.00 47.59 84 ARG A O 1
ATOM 583 N N . GLY A 1 85 ? -1.974 21.947 55.408 1.00 39.88 85 GLY A N 1
ATOM 584 C CA . GLY A 1 85 ? -2.824 23.120 55.163 1.00 39.88 85 GLY A CA 1
ATOM 585 C C . GLY A 1 85 ? -3.670 22.822 53.923 1.00 39.88 85 GLY A C 1
ATOM 586 O O . GLY A 1 85 ? -3.121 22.632 52.850 1.00 39.88 85 GLY A O 1
ATOM 587 N N . SER A 1 86 ? -4.942 22.442 54.041 1.00 44.56 86 SER A N 1
ATOM 588 C CA . SER A 1 86 ? -6.105 23.302 54.309 1.00 44.56 86 SER A CA 1
ATOM 589 C C . SER A 1 86 ? -6.232 24.465 53.325 1.00 44.56 86 SER A C 1
ATOM 591 O O . SER A 1 86 ? -5.654 25.517 53.542 1.00 44.56 86 SER A O 1
ATOM 593 N N . GLY A 1 87 ? -7.084 24.256 52.317 1.00 41.25 87 GLY A N 1
ATOM 594 C CA . GLY A 1 87 ? -8.154 25.190 51.976 1.00 41.25 87 GLY A CA 1
ATOM 595 C C . GLY A 1 87 ? -7.802 26.429 51.154 1.00 41.25 87 GLY A C 1
ATOM 596 O O . GLY A 1 87 ? -7.161 27.351 51.636 1.00 41.25 87 GLY A O 1
ATOM 597 N N . GLY A 1 88 ? -8.448 26.521 49.992 1.00 41.53 88 GLY A N 1
ATOM 598 C CA . GLY A 1 88 ? -9.079 27.773 49.589 1.00 41.53 88 GLY A CA 1
ATOM 599 C C . GLY A 1 88 ? -8.542 28.424 48.322 1.00 41.53 88 GLY A C 1
ATOM 600 O O . GLY A 1 88 ? -7.360 28.709 48.199 1.00 41.53 88 GLY A O 1
ATOM 601 N N . LEU A 1 89 ? -9.512 28.768 47.471 1.00 43.88 89 LEU A N 1
ATOM 602 C CA . LEU A 1 89 ? -9.497 29.851 46.485 1.00 43.88 89 LEU A CA 1
ATOM 603 C C . LEU A 1 89 ? -8.808 29.550 45.150 1.00 43.88 89 LEU A C 1
ATOM 605 O O . LEU A 1 89 ? -7.646 29.854 44.907 1.00 43.88 89 LEU A O 1
ATOM 609 N N . TRP A 1 90 ? -9.634 29.040 44.237 1.00 47.50 90 TRP A N 1
ATOM 610 C CA . TRP A 1 90 ? -9.455 29.197 42.799 1.00 47.50 90 TRP A CA 1
ATOM 611 C C . TRP A 1 90 ? -9.729 30.661 42.422 1.00 47.50 90 TRP A C 1
ATOM 613 O O . TRP A 1 90 ? -10.836 31.139 42.688 1.00 47.50 90 TRP A O 1
ATOM 623 N N . PRO A 1 91 ? -8.792 31.381 41.785 1.00 55.62 91 PRO A N 1
ATOM 624 C CA . PRO A 1 91 ? -9.118 32.624 41.118 1.00 55.62 91 PRO A CA 1
ATOM 625 C C . PRO A 1 91 ? -9.687 32.317 39.729 1.00 55.62 91 PRO A C 1
ATOM 627 O O . PRO A 1 91 ? -9.054 31.704 38.871 1.00 55.62 91 PRO A O 1
ATOM 630 N N . THR A 1 92 ? -10.916 32.773 39.523 1.00 51.91 92 THR A N 1
ATOM 631 C CA . THR A 1 92 ? -11.509 33.049 38.218 1.00 51.91 92 THR A CA 1
ATOM 632 C C . THR A 1 92 ? -10.645 34.026 37.421 1.00 51.91 92 THR A C 1
ATOM 634 O O . THR A 1 92 ? -10.211 35.040 37.962 1.00 51.91 92 THR A O 1
ATOM 637 N N . GLY A 1 93 ? -10.519 33.790 36.114 1.00 46.88 93 GLY A N 1
ATOM 638 C CA . GLY A 1 93 ? -10.228 34.849 35.144 1.00 46.88 93 GLY A CA 1
ATOM 639 C C . GLY A 1 93 ? -8.781 34.903 34.666 1.00 46.88 93 GLY A C 1
ATOM 640 O O . GLY A 1 93 ? -7.938 35.587 35.232 1.00 46.88 93 GLY A O 1
ATOM 641 N N . GLY A 1 94 ? -8.523 34.234 33.545 1.00 36.50 94 GLY A N 1
ATOM 642 C CA . GLY A 1 94 ? -7.248 34.298 32.841 1.00 36.50 94 GLY A CA 1
ATOM 643 C C . GLY A 1 94 ? -7.405 33.915 31.379 1.00 36.50 94 GLY A C 1
ATOM 644 O O . GLY A 1 94 ? -6.836 32.927 30.935 1.00 36.50 94 GLY A O 1
ATOM 645 N N . SER A 1 95 ? -8.200 34.690 30.638 1.00 51.09 95 SER A N 1
ATOM 646 C CA . SER A 1 95 ? -8.181 34.700 29.173 1.00 51.09 95 SER A CA 1
ATOM 647 C C . SER A 1 95 ? -6.777 35.090 28.705 1.00 51.09 95 SER A C 1
ATOM 649 O O . SER A 1 95 ? -6.430 36.272 28.688 1.00 51.09 95 SER A O 1
ATOM 651 N N . ARG A 1 96 ? -5.958 34.101 28.341 1.00 39.56 96 ARG A N 1
ATOM 652 C CA . ARG A 1 96 ? -4.731 34.307 27.570 1.00 39.56 96 ARG A CA 1
ATOM 653 C C . ARG A 1 96 ? -4.815 33.491 26.289 1.00 39.56 96 ARG A C 1
ATOM 655 O O . ARG A 1 96 ? -4.755 32.266 26.304 1.00 39.56 96 ARG A O 1
ATOM 662 N N . SER A 1 97 ? -4.986 34.236 25.205 1.00 45.31 97 SER A N 1
ATOM 663 C CA . SER A 1 97 ? -4.764 33.818 23.826 1.00 45.31 97 SER A CA 1
ATOM 664 C C . SER A 1 97 ? -3.385 33.162 23.675 1.00 45.31 97 SER A C 1
ATOM 666 O O . SER A 1 97 ? -2.415 33.727 24.190 1.00 45.31 97 SER A O 1
ATOM 668 N N . PRO A 1 98 ? -3.246 32.030 22.967 1.00 45.97 98 PRO A N 1
ATOM 669 C CA . PRO A 1 98 ? -1.965 31.582 22.460 1.00 45.97 98 PRO A CA 1
ATOM 670 C C . PRO A 1 98 ? -1.855 31.982 20.985 1.00 45.97 98 PRO A C 1
ATOM 672 O O . PRO A 1 98 ? -2.066 31.161 20.098 1.00 45.97 98 PRO A O 1
ATOM 675 N N . ASP A 1 99 ? -1.507 33.242 20.729 1.00 46.00 99 ASP A N 1
ATOM 676 C CA . ASP A 1 99 ? -0.909 33.616 19.451 1.00 46.00 99 ASP A CA 1
ATOM 677 C C . ASP A 1 99 ? 0.613 33.639 19.593 1.00 46.00 99 ASP A C 1
ATOM 679 O O . ASP A 1 99 ? 1.168 34.195 20.539 1.00 46.00 99 ASP A O 1
ATOM 683 N N . ALA A 1 100 ? 1.257 33.054 18.585 1.00 51.88 100 ALA A N 1
ATOM 684 C CA . ALA A 1 100 ? 2.641 33.285 18.194 1.00 51.88 100 ALA A CA 1
ATOM 685 C C . ALA A 1 100 ? 3.758 32.766 19.118 1.00 51.88 100 ALA A C 1
ATOM 687 O O . ALA A 1 100 ? 4.545 33.549 19.638 1.00 51.88 100 ALA A O 1
ATOM 688 N N . GLN A 1 101 ? 3.960 31.440 19.172 1.00 43.41 101 GLN A N 1
ATOM 689 C CA . GLN A 1 101 ? 5.332 30.903 19.247 1.00 43.41 101 GLN A CA 1
ATOM 690 C C . GLN A 1 101 ? 5.465 29.426 18.844 1.00 43.41 101 GLN A C 1
ATOM 692 O O . GLN A 1 101 ? 5.988 28.597 19.577 1.00 43.41 101 GLN A O 1
ATOM 697 N N . THR A 1 102 ? 5.071 29.084 17.617 1.00 42.22 102 THR A N 1
ATOM 698 C CA . THR A 1 102 ? 5.693 27.955 16.903 1.00 42.22 102 THR A CA 1
ATOM 699 C C . THR A 1 102 ? 6.732 28.520 15.949 1.00 42.22 102 THR A C 1
ATOM 701 O O . THR A 1 102 ? 6.512 28.716 14.755 1.00 42.22 102 THR A O 1
ATOM 704 N N . ARG A 1 103 ? 7.903 28.824 16.519 1.00 42.53 103 ARG A N 1
ATOM 705 C CA . ARG A 1 103 ? 9.137 29.013 15.762 1.00 42.53 103 ARG A CA 1
ATOM 706 C C . ARG A 1 103 ? 9.440 27.657 15.126 1.00 42.53 103 ARG A C 1
ATOM 708 O O . ARG A 1 103 ? 9.923 26.744 15.783 1.00 42.53 103 ARG A O 1
ATOM 715 N N . ARG A 1 104 ? 9.023 27.513 13.869 1.00 43.12 104 ARG A N 1
ATOM 716 C CA . ARG A 1 104 ? 9.351 26.401 12.982 1.00 43.12 104 ARG A CA 1
ATOM 717 C C . ARG A 1 104 ? 10.871 26.274 12.907 1.00 43.12 104 ARG A C 1
ATOM 719 O O . ARG A 1 104 ? 11.516 26.963 12.123 1.00 43.12 104 ARG A O 1
ATOM 726 N N . GLU A 1 105 ? 11.431 25.365 13.688 1.00 43.03 105 GLU A N 1
ATOM 727 C CA . GLU A 1 105 ? 12.655 24.671 13.309 1.00 43.03 105 GLU A CA 1
ATOM 728 C C . GLU A 1 105 ? 12.296 23.727 12.156 1.00 43.03 105 GLU A C 1
ATOM 730 O O . GLU A 1 105 ? 12.094 22.531 12.329 1.00 43.03 105 GLU A O 1
ATOM 735 N N . VAL A 1 106 ? 12.177 24.279 10.944 1.00 46.81 106 VAL A N 1
ATOM 736 C CA . VAL A 1 106 ? 12.369 23.494 9.718 1.00 46.81 106 VAL A CA 1
ATOM 737 C C . VAL A 1 106 ? 13.880 23.411 9.531 1.00 46.81 106 VAL A C 1
ATOM 739 O O . VAL A 1 106 ? 14.471 24.078 8.688 1.00 46.81 106 VAL A O 1
ATOM 742 N N . SER A 1 107 ? 14.519 22.663 10.427 1.00 49.22 107 SER A N 1
ATOM 743 C CA . SER A 1 107 ? 15.921 22.303 10.317 1.00 49.22 107 SER A CA 1
ATOM 744 C C . SER A 1 107 ? 15.992 20.982 9.564 1.00 49.22 107 SER A C 1
ATOM 746 O O . SER A 1 107 ? 15.616 19.934 10.081 1.00 49.22 107 SER A O 1
ATOM 748 N N . GLY A 1 108 ? 16.421 21.066 8.307 1.00 47.16 108 GLY A N 1
ATOM 749 C CA . GLY A 1 108 ? 17.271 20.046 7.704 1.00 47.16 108 GLY A CA 1
ATOM 750 C C . GLY A 1 108 ? 16.728 18.620 7.634 1.00 47.16 108 GLY A C 1
ATOM 751 O O . GLY A 1 108 ? 17.415 17.695 8.041 1.00 47.16 108 GLY A O 1
ATOM 752 N N . MET A 1 109 ? 15.565 18.410 7.022 1.00 42.94 109 MET A N 1
ATOM 753 C CA . MET A 1 109 ? 15.318 17.150 6.311 1.00 42.94 109 MET A CA 1
ATOM 754 C C . MET A 1 109 ? 15.310 17.437 4.814 1.00 42.94 109 MET A C 1
ATOM 756 O O . MET A 1 109 ? 14.286 17.348 4.140 1.00 42.94 109 MET A O 1
ATOM 760 N N . MET A 1 110 ? 16.476 17.823 4.288 1.00 49.22 110 MET A N 1
ATOM 761 C CA . MET A 1 110 ? 16.724 17.579 2.874 1.00 49.22 110 MET A CA 1
ATOM 762 C C . MET A 1 110 ? 16.711 16.066 2.698 1.00 49.22 110 MET A C 1
ATOM 764 O O . MET A 1 110 ? 17.533 15.355 3.270 1.00 49.22 110 MET A O 1
ATOM 768 N N . ASN A 1 111 ? 15.687 15.599 1.989 1.00 56.84 111 ASN A N 1
ATOM 769 C CA . ASN A 1 111 ? 15.448 14.202 1.678 1.00 56.84 111 ASN A CA 1
ATOM 770 C C . ASN A 1 111 ? 16.757 13.567 1.195 1.00 56.84 111 ASN A C 1
ATOM 772 O O . ASN A 1 111 ? 17.347 14.032 0.222 1.00 56.84 111 ASN A O 1
ATOM 776 N N . GLU A 1 112 ? 17.187 12.486 1.839 1.00 54.19 112 GLU A N 1
ATOM 777 C CA . GLU A 1 112 ? 18.362 11.695 1.443 1.00 54.19 112 GLU A CA 1
ATOM 778 C C . GLU A 1 112 ? 18.273 11.295 -0.050 1.00 54.19 112 GLU A C 1
ATOM 780 O O . GLU A 1 112 ? 19.264 11.296 -0.775 1.00 54.19 112 GLU A O 1
ATOM 785 N N . LYS A 1 113 ? 17.041 11.126 -0.560 1.00 58.03 113 LYS A N 1
ATOM 786 C CA . LYS A 1 113 ? 16.721 10.902 -1.981 1.00 58.03 113 LYS A CA 1
ATOM 787 C C . LYS A 1 113 ? 17.026 12.093 -2.905 1.00 58.03 113 LYS A C 1
ATOM 789 O O . LYS A 1 113 ? 17.371 11.882 -4.064 1.00 58.03 113 LYS A O 1
ATOM 794 N N . SER A 1 114 ? 16.915 13.331 -2.423 1.00 60.09 114 SER A N 1
ATOM 795 C CA . SER A 1 114 ? 17.270 14.536 -3.189 1.00 60.09 114 SER A CA 1
ATOM 796 C C . SER A 1 114 ? 18.785 14.704 -3.302 1.00 60.09 114 SER A C 1
ATOM 798 O O . SER A 1 114 ? 19.257 15.140 -4.347 1.00 60.09 114 SER A O 1
ATOM 800 N N . MET A 1 115 ? 19.548 14.299 -2.278 1.00 57.78 115 MET A N 1
ATOM 801 C CA . MET A 1 115 ? 21.009 14.235 -2.380 1.00 57.78 115 MET A CA 1
ATOM 802 C C . MET A 1 115 ? 21.466 13.097 -3.297 1.00 57.78 115 MET A C 1
ATOM 804 O O . MET A 1 115 ? 22.308 13.356 -4.147 1.00 57.78 115 MET A O 1
ATOM 808 N N . SER A 1 116 ? 20.876 11.895 -3.223 1.00 63.03 116 SER A N 1
ATOM 809 C CA . SER A 1 116 ? 21.206 10.811 -4.171 1.00 63.03 116 SER A CA 1
ATOM 810 C C . SER A 1 116 ? 20.967 11.224 -5.625 1.00 63.03 116 SER A C 1
ATOM 812 O O . SER A 1 116 ? 21.878 11.126 -6.437 1.00 63.03 116 SER A O 1
ATOM 814 N N . ARG A 1 117 ? 19.803 11.811 -5.950 1.00 62.09 117 ARG A N 1
ATOM 815 C CA . ARG A 1 117 ? 19.529 12.281 -7.321 1.00 62.09 117 ARG A CA 1
ATOM 816 C C . ARG A 1 117 ? 20.477 13.398 -7.775 1.00 62.09 117 ARG A C 1
ATOM 818 O O . ARG A 1 117 ? 20.832 13.438 -8.950 1.00 62.09 117 ARG A O 1
ATOM 825 N N . ALA A 1 118 ? 20.901 14.292 -6.878 1.00 57.25 118 ALA A N 1
ATOM 826 C CA . ALA A 1 118 ? 21.869 15.346 -7.196 1.00 57.25 118 ALA A CA 1
ATOM 827 C C . ALA A 1 118 ? 23.291 14.795 -7.420 1.00 57.25 118 ALA A C 1
ATOM 829 O O . ALA A 1 118 ? 24.015 15.297 -8.275 1.00 57.25 118 ALA A O 1
ATOM 830 N N . VAL A 1 119 ? 23.678 13.748 -6.686 1.00 63.62 119 VAL A N 1
ATOM 831 C CA . VAL A 1 119 ? 24.977 13.076 -6.845 1.00 63.62 119 VAL A CA 1
ATOM 832 C C . VAL A 1 119 ? 25.010 12.248 -8.133 1.00 63.62 119 VAL A C 1
ATOM 834 O O . VAL A 1 119 ? 25.980 12.349 -8.881 1.00 63.62 119 VAL A O 1
ATOM 837 N N . ASP A 1 120 ? 23.934 11.531 -8.466 1.00 59.38 120 ASP A N 1
ATOM 838 C CA . ASP A 1 120 ? 23.855 10.736 -9.702 1.00 59.38 120 ASP A CA 1
ATOM 839 C C . ASP A 1 120 ? 23.795 11.623 -10.960 1.00 59.38 120 ASP A C 1
ATOM 841 O O . ASP A 1 120 ? 24.434 11.330 -11.975 1.00 59.38 120 ASP A O 1
ATOM 845 N N . THR A 1 121 ? 23.102 12.766 -10.891 1.00 57.41 121 THR A N 1
ATOM 846 C CA . THR A 1 121 ? 23.103 13.763 -11.982 1.00 57.41 121 THR A CA 1
ATOM 847 C C . THR A 1 121 ? 24.431 14.515 -12.106 1.00 57.41 121 THR A C 1
ATOM 849 O O . THR A 1 121 ? 24.812 14.896 -13.212 1.00 57.41 121 THR A O 1
ATOM 852 N N . ALA A 1 122 ? 25.179 14.702 -11.013 1.00 53.25 122 ALA A N 1
ATOM 853 C CA . ALA A 1 122 ? 26.531 15.260 -11.070 1.00 53.25 122 ALA A CA 1
ATOM 854 C C . ALA A 1 122 ? 27.552 14.257 -11.643 1.00 53.25 122 ALA A C 1
ATOM 856 O O . ALA A 1 122 ? 28.408 14.645 -12.436 1.00 53.25 122 ALA A O 1
ATOM 857 N N . ALA A 1 123 ? 27.438 12.969 -11.300 1.00 62.00 123 ALA A N 1
ATOM 858 C CA . ALA A 1 123 ? 28.328 11.916 -11.791 1.00 62.00 123 ALA A CA 1
ATOM 859 C C . ALA A 1 123 ? 28.133 11.617 -13.289 1.00 62.00 123 ALA A C 1
ATOM 861 O O . ALA A 1 123 ? 29.103 11.365 -14.003 1.00 62.00 123 ALA A O 1
ATOM 862 N N . THR A 1 124 ? 26.894 11.677 -13.781 1.00 67.44 124 THR A N 1
ATOM 863 C CA . THR A 1 124 ? 26.582 11.501 -15.212 1.00 67.44 124 THR A CA 1
ATOM 864 C C . THR A 1 124 ? 27.025 12.703 -16.045 1.00 67.44 124 THR A C 1
ATOM 866 O O . THR A 1 124 ? 27.697 12.509 -17.056 1.00 67.44 124 THR A O 1
ATOM 869 N N . ARG A 1 125 ? 26.791 13.939 -15.575 1.00 66.00 125 ARG A N 1
ATOM 870 C CA . ARG A 1 125 ? 27.304 15.147 -16.251 1.00 66.00 125 ARG A CA 1
ATOM 871 C C . ARG A 1 125 ? 28.828 15.211 -16.292 1.00 66.00 125 ARG A C 1
ATOM 873 O O . ARG A 1 125 ? 29.370 15.620 -17.311 1.00 66.00 125 ARG A O 1
ATOM 880 N N . GLY A 1 126 ? 29.514 14.779 -15.229 1.00 72.31 126 GLY A N 1
ATOM 881 C CA . GLY A 1 126 ? 30.978 14.682 -15.219 1.00 72.31 126 GLY A CA 1
ATOM 882 C C . GLY A 1 126 ? 31.494 13.781 -16.344 1.00 72.31 126 GLY A C 1
ATOM 883 O O . GLY A 1 126 ? 32.319 14.213 -17.145 1.00 72.31 126 GLY A O 1
ATOM 884 N N . ARG A 1 127 ? 30.917 12.580 -16.489 1.00 72.44 127 ARG A N 1
ATOM 885 C CA . ARG A 1 127 ? 31.297 11.632 -17.550 1.00 72.44 127 ARG A CA 1
ATOM 886 C C . ARG A 1 127 ? 30.963 12.125 -18.955 1.00 72.44 127 ARG A C 1
ATOM 888 O O . ARG A 1 127 ? 31.749 11.892 -19.864 1.00 72.44 127 ARG A O 1
ATOM 895 N N . GLU A 1 128 ? 29.839 12.811 -19.149 1.00 74.44 128 GLU A N 1
ATOM 896 C CA . GLU A 1 128 ? 29.497 13.403 -20.451 1.00 74.44 128 GLU A CA 1
ATOM 897 C C . GLU A 1 128 ? 30.472 14.524 -20.835 1.00 74.44 128 GLU A C 1
ATOM 899 O O . GLU A 1 128 ? 30.924 14.582 -21.978 1.00 74.44 128 GLU A O 1
ATOM 904 N N . THR A 1 129 ? 30.875 15.369 -19.879 1.00 78.12 129 THR A N 1
ATOM 905 C CA . THR A 1 129 ? 31.887 16.406 -20.132 1.00 78.12 129 THR A CA 1
ATOM 906 C C . THR A 1 129 ? 33.286 15.829 -20.353 1.00 78.12 129 THR A C 1
ATOM 908 O O . THR A 1 129 ? 34.020 16.326 -21.207 1.00 78.12 129 THR A O 1
ATOM 911 N N . GLU A 1 130 ? 33.648 14.751 -19.653 1.00 80.31 130 GLU A N 1
ATOM 912 C CA . GLU A 1 130 ? 34.913 14.031 -19.857 1.00 80.31 130 GLU A CA 1
ATOM 913 C C . GLU A 1 130 ? 34.938 13.334 -21.223 1.00 80.31 130 GLU A C 1
ATOM 915 O O . GLU A 1 130 ? 35.911 13.438 -21.961 1.00 80.31 130 GLU A O 1
ATOM 920 N N . MET A 1 131 ? 33.843 12.689 -21.626 1.00 84.56 131 MET A N 1
ATOM 921 C CA . MET A 1 131 ? 33.753 12.034 -22.931 1.00 84.56 131 MET A CA 1
ATOM 922 C C . MET A 1 131 ? 33.743 13.055 -24.076 1.00 84.56 131 MET A C 1
ATOM 924 O O . MET A 1 131 ? 34.426 12.853 -25.077 1.00 84.56 131 MET A O 1
ATOM 928 N N . SER A 1 132 ? 33.051 14.188 -23.910 1.00 86.06 132 SER A N 1
ATOM 929 C CA . SER A 1 132 ? 33.064 15.280 -24.889 1.00 86.06 132 SER A CA 1
ATOM 930 C C . SER A 1 132 ? 34.439 15.942 -25.012 1.00 86.06 132 SER A C 1
ATOM 932 O O . SER A 1 132 ? 34.814 16.334 -26.114 1.00 86.06 132 SER A O 1
ATOM 934 N N . THR A 1 133 ? 35.207 16.059 -23.923 1.00 85.69 133 THR A N 1
ATOM 935 C CA . THR A 1 133 ? 36.581 16.591 -23.979 1.00 85.69 133 THR A CA 1
ATOM 936 C C . THR A 1 133 ? 37.569 15.589 -24.568 1.00 85.69 133 THR A C 1
ATOM 938 O O . THR A 1 133 ? 38.442 16.000 -25.326 1.00 85.69 133 THR A O 1
ATOM 941 N N . ILE A 1 134 ? 37.410 14.286 -24.310 1.00 82.50 134 ILE A N 1
ATOM 942 C CA . ILE A 1 134 ? 38.212 13.236 -24.958 1.00 82.50 134 ILE A CA 1
ATOM 943 C C . ILE A 1 134 ? 37.945 13.198 -26.468 1.00 82.50 134 ILE A C 1
ATOM 945 O O . ILE A 1 134 ? 38.896 13.109 -27.240 1.00 82.50 134 ILE A O 1
ATOM 949 N N . LEU A 1 135 ? 36.685 13.308 -26.903 1.00 86.81 135 LEU A N 1
ATOM 950 C CA . LEU A 1 135 ? 36.342 13.346 -28.329 1.00 86.81 135 LEU A CA 1
ATOM 951 C C . LEU A 1 135 ? 36.873 14.611 -29.014 1.00 86.81 135 LEU A C 1
ATOM 953 O O . LEU A 1 135 ? 37.484 14.500 -30.070 1.00 86.81 135 LEU A O 1
ATOM 957 N N . ALA A 1 136 ? 36.736 15.783 -28.384 1.00 87.69 136 ALA A N 1
ATOM 958 C CA . ALA A 1 136 ? 37.302 17.025 -28.914 1.00 87.69 136 ALA A CA 1
ATOM 959 C C . ALA A 1 136 ? 38.842 16.988 -28.983 1.00 87.69 136 ALA A C 1
ATOM 961 O O . ALA A 1 136 ? 39.434 17.484 -29.938 1.00 87.69 136 ALA A O 1
ATOM 962 N N . ALA A 1 137 ? 39.505 16.371 -27.998 1.00 83.31 137 ALA A N 1
ATOM 963 C CA . ALA A 1 137 ? 40.954 16.179 -28.022 1.00 83.31 137 ALA A CA 1
ATOM 964 C C . ALA A 1 137 ? 41.385 15.180 -29.108 1.00 83.31 137 ALA A C 1
ATOM 966 O O . ALA A 1 137 ? 42.392 15.400 -29.774 1.00 83.31 137 ALA A O 1
ATOM 967 N N . ALA A 1 138 ? 40.626 14.101 -29.314 1.00 79.94 138 ALA A N 1
ATOM 968 C CA . ALA A 1 138 ? 40.894 13.134 -30.375 1.00 79.94 138 ALA A CA 1
ATOM 969 C C . ALA A 1 138 ? 40.710 13.746 -31.775 1.00 79.94 138 ALA A C 1
ATOM 971 O O . ALA A 1 138 ? 41.504 13.461 -32.668 1.00 79.94 138 ALA A O 1
ATOM 972 N N . GLU A 1 139 ? 39.706 14.608 -31.955 1.00 88.19 139 GLU A N 1
ATOM 973 C CA . GLU A 1 139 ? 39.471 15.345 -33.201 1.00 88.19 139 GLU A CA 1
ATOM 974 C C . GLU A 1 139 ? 40.598 16.349 -33.482 1.00 88.19 139 GLU A C 1
ATOM 976 O O . GLU A 1 139 ? 41.155 16.343 -34.577 1.00 88.19 139 GLU A O 1
ATOM 981 N N . ALA A 1 140 ? 41.039 17.108 -32.473 1.00 86.31 140 ALA A N 1
ATOM 982 C CA . ALA A 1 140 ? 42.180 18.017 -32.608 1.00 86.31 140 ALA A CA 1
ATOM 983 C C . ALA A 1 140 ? 43.485 17.285 -32.984 1.00 86.31 140 ALA A C 1
ATOM 985 O O . ALA A 1 140 ? 44.222 17.743 -33.854 1.00 86.31 140 ALA A O 1
ATOM 986 N N . VAL A 1 141 ? 43.751 16.117 -32.384 1.00 86.06 141 VAL A N 1
ATOM 987 C CA . VAL A 1 141 ? 44.926 15.289 -32.724 1.00 86.06 141 VAL A CA 1
ATOM 988 C C . VAL A 1 141 ? 44.826 14.727 -34.149 1.00 86.06 141 VAL A C 1
ATOM 990 O O . VAL A 1 141 ? 45.838 14.607 -34.839 1.00 86.06 141 VAL A O 1
ATOM 993 N N . ALA A 1 142 ? 43.620 14.388 -34.613 1.00 81.75 142 ALA A N 1
ATOM 994 C CA . ALA A 1 142 ? 43.407 13.919 -35.980 1.00 81.75 142 ALA A CA 1
ATOM 995 C C . ALA A 1 142 ? 43.610 15.038 -37.019 1.00 81.75 142 ALA A C 1
ATOM 997 O O . ALA A 1 142 ? 44.202 14.784 -38.070 1.00 81.75 142 ALA A O 1
ATOM 998 N N . GLU A 1 143 ? 43.174 16.267 -36.724 1.00 83.00 143 GLU A N 1
ATOM 999 C CA . GLU A 1 143 ? 43.424 17.433 -37.584 1.00 83.00 143 GLU A CA 1
ATOM 1000 C C . GLU A 1 143 ? 44.917 17.796 -37.648 1.00 83.00 143 GLU A C 1
ATOM 1002 O O . GLU A 1 143 ? 45.432 18.092 -38.728 1.00 83.00 143 GLU A O 1
ATOM 1007 N N . GLU A 1 144 ? 45.640 17.705 -36.529 1.00 81.25 144 GLU A N 1
ATOM 1008 C CA . GLU A 1 144 ? 47.086 17.965 -36.482 1.00 81.25 144 GLU A CA 1
ATOM 1009 C C . GLU A 1 144 ? 47.876 16.927 -37.304 1.00 81.25 144 GLU A C 1
ATOM 1011 O O . GLU A 1 144 ? 48.721 17.290 -38.124 1.00 81.25 144 GLU A O 1
ATOM 1016 N N . ALA A 1 145 ? 47.520 15.640 -37.206 1.00 75.50 145 ALA A N 1
ATOM 1017 C CA . ALA A 1 145 ? 48.153 14.573 -37.988 1.00 75.50 145 ALA A CA 1
ATOM 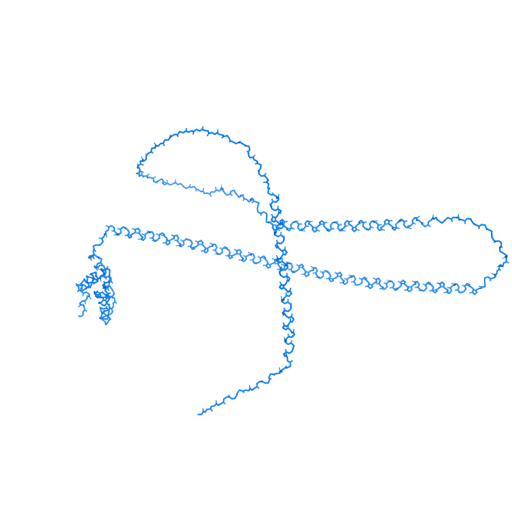1018 C C . ALA A 1 145 ? 47.923 14.697 -39.512 1.00 75.50 145 ALA A C 1
ATOM 1020 O O . ALA A 1 145 ? 48.779 14.291 -40.308 1.00 75.50 145 ALA A O 1
ATOM 1021 N N . LEU A 1 146 ? 46.780 15.253 -39.932 1.00 74.88 146 LEU A N 1
ATOM 1022 C CA . LEU A 1 146 ? 46.478 15.521 -41.344 1.00 74.88 146 LEU A CA 1
ATOM 1023 C C . LEU A 1 146 ? 47.239 16.740 -41.886 1.00 74.88 146 LEU A C 1
ATOM 1025 O O . LEU A 1 146 ? 47.627 16.741 -43.055 1.00 74.88 146 LEU A O 1
ATOM 1029 N N . ASN A 1 147 ? 47.503 17.749 -41.053 1.00 73.56 147 ASN A N 1
ATOM 1030 C CA . ASN A 1 147 ? 48.321 18.894 -41.457 1.00 73.56 147 ASN A CA 1
ATOM 1031 C C . ASN A 1 147 ? 49.811 18.525 -41.568 1.00 73.56 147 ASN A C 1
ATOM 1033 O O . ASN A 1 147 ? 50.446 18.881 -42.563 1.00 73.56 147 ASN A O 1
ATOM 1037 N N . ASP A 1 148 ? 50.345 17.726 -40.640 1.00 61.53 148 ASP A N 1
ATOM 1038 C CA . ASP A 1 148 ? 51.758 17.306 -40.647 1.00 61.53 148 ASP A CA 1
ATOM 1039 C C . ASP A 1 148 ? 52.121 16.377 -41.823 1.00 61.53 148 ASP A C 1
ATOM 1041 O O . ASP A 1 148 ? 53.270 16.333 -42.281 1.00 61.53 148 ASP A O 1
ATOM 1045 N N . THR A 1 149 ? 51.141 15.660 -42.384 1.00 58.25 149 THR A N 1
ATOM 1046 C CA . THR A 1 149 ? 51.350 14.844 -43.592 1.00 58.25 149 THR A CA 1
ATOM 1047 C C . THR A 1 149 ? 51.387 15.666 -44.884 1.00 58.25 149 THR A C 1
ATOM 1049 O O . THR A 1 149 ? 51.861 15.159 -45.904 1.00 58.25 149 THR A O 1
ATOM 1052 N N . SER A 1 150 ? 50.973 16.937 -44.856 1.00 55.19 150 SER A N 1
ATOM 1053 C CA . SER A 1 150 ? 50.973 17.813 -46.035 1.00 55.19 150 SER A CA 1
ATOM 1054 C C . SER A 1 150 ? 52.298 18.558 -46.265 1.00 55.19 150 SER A C 1
ATOM 1056 O O . SER A 1 150 ? 52.626 18.869 -47.410 1.00 55.19 150 SER A O 1
ATOM 1058 N N . GLU A 1 151 ? 53.122 18.759 -45.228 1.00 53.59 151 GLU A N 1
ATOM 1059 C CA . GLU A 1 151 ? 54.397 19.491 -45.350 1.00 53.59 151 GLU A CA 1
ATOM 1060 C C . GLU A 1 151 ? 55.628 18.594 -45.598 1.00 53.59 151 GLU A C 1
ATOM 1062 O O . GLU A 1 151 ? 56.694 19.085 -45.973 1.00 53.59 151 GLU A O 1
ATOM 1067 N N . SER A 1 152 ? 55.500 17.266 -45.493 1.00 50.28 152 SER A N 1
ATOM 1068 C CA . SER A 1 152 ? 56.644 16.338 -45.602 1.00 50.28 152 SER A CA 1
ATOM 1069 C C . SER A 1 152 ? 56.890 15.743 -47.004 1.00 50.28 152 SER A C 1
ATOM 1071 O O . SER A 1 152 ? 57.812 14.947 -47.183 1.00 50.28 152 SER A O 1
ATOM 1073 N N . ALA A 1 153 ? 56.129 16.137 -48.033 1.00 52.12 153 ALA A N 1
ATOM 1074 C CA . ALA A 1 153 ? 56.280 15.619 -49.405 1.00 52.12 153 ALA A CA 1
ATOM 1075 C C . ALA A 1 153 ? 57.211 16.457 -50.318 1.00 52.12 153 ALA A C 1
ATOM 1077 O O . ALA A 1 153 ? 57.187 16.307 -51.538 1.00 52.12 153 ALA A O 1
ATOM 1078 N N . SER A 1 154 ? 58.052 17.330 -49.750 1.00 50.88 154 SER A N 1
ATOM 1079 C CA . SER A 1 154 ? 58.975 18.212 -50.487 1.00 50.88 154 SER A CA 1
ATOM 1080 C C . SER A 1 154 ? 60.431 18.023 -50.037 1.00 50.88 154 SER A C 1
ATOM 1082 O O . SER A 1 154 ? 61.083 18.955 -49.571 1.00 50.88 154 SER A O 1
ATOM 1084 N N . SER A 1 155 ? 60.967 16.807 -50.145 1.00 50.25 155 SER A N 1
ATOM 1085 C CA . SER A 1 155 ? 62.407 16.565 -49.971 1.00 50.25 155 SER A CA 1
ATOM 1086 C C . SER A 1 155 ? 62.784 15.168 -50.477 1.00 50.25 155 SER A C 1
ATOM 1088 O O . SER A 1 155 ? 63.041 14.253 -49.694 1.00 50.25 155 SER A O 1
ATOM 1090 N N . SER A 1 156 ? 62.843 14.983 -51.798 1.00 45.66 156 SER A N 1
ATOM 1091 C CA . SER A 1 156 ? 63.653 13.894 -52.354 1.00 45.66 156 SER A CA 1
ATOM 1092 C C . SER A 1 156 ? 65.123 14.325 -52.379 1.00 45.66 156 SER A C 1
ATOM 1094 O O . SER A 1 156 ? 65.429 15.393 -52.914 1.00 45.66 156 SER A O 1
ATOM 1096 N N . PRO A 1 157 ? 66.044 13.514 -51.834 1.00 49.50 157 PRO A N 1
ATOM 1097 C CA . PRO A 1 157 ? 67.467 13.779 -51.925 1.00 49.50 157 PRO A CA 1
ATOM 1098 C C . PRO A 1 157 ? 67.931 13.551 -53.366 1.00 49.50 157 PRO A C 1
ATOM 1100 O O . PRO A 1 157 ? 67.795 12.462 -53.922 1.00 49.50 157 PRO A O 1
ATOM 1103 N N . VAL A 1 158 ? 68.500 14.599 -53.958 1.00 54.47 158 VAL A N 1
ATOM 1104 C CA . VAL A 1 158 ? 69.338 14.513 -55.153 1.00 54.47 158 VAL A CA 1
ATOM 1105 C C . VAL A 1 158 ? 70.537 13.636 -54.797 1.00 54.47 158 VAL A C 1
ATOM 1107 O O . VAL A 1 158 ? 71.428 14.061 -54.064 1.00 54.47 158 VAL A O 1
ATOM 1110 N N . GLN A 1 159 ? 70.545 12.396 -55.281 1.00 47.56 159 GLN A N 1
ATOM 1111 C CA . GLN A 1 159 ? 71.770 11.620 -55.413 1.00 47.56 159 GLN A CA 1
ATOM 1112 C C . GLN A 1 159 ? 72.152 11.565 -56.885 1.00 47.56 159 GLN A C 1
ATOM 1114 O O . GLN A 1 159 ? 71.553 10.856 -57.692 1.00 47.56 159 GLN A O 1
ATOM 1119 N N . ASP A 1 160 ? 73.178 12.355 -57.191 1.00 46.97 160 ASP A N 1
ATOM 1120 C CA . ASP A 1 160 ? 74.049 12.192 -58.340 1.00 46.97 160 ASP A CA 1
ATOM 1121 C C . ASP A 1 160 ? 74.517 10.739 -58.447 1.00 46.97 160 ASP A C 1
ATOM 1123 O O . ASP A 1 160 ? 75.099 10.171 -57.519 1.00 46.97 160 ASP A O 1
ATOM 1127 N N . SER A 1 161 ? 74.326 10.138 -59.616 1.00 46.25 161 SER A N 1
ATOM 1128 C CA . SER A 1 161 ? 75.189 9.055 -60.069 1.00 46.25 161 SER A CA 1
ATOM 1129 C C . SER A 1 161 ? 75.354 9.123 -61.576 1.00 46.25 161 SER A C 1
ATOM 1131 O O . SER A 1 161 ? 74.428 8.965 -62.369 1.00 46.25 161 SER A O 1
ATOM 1133 N N . HIS A 1 162 ? 76.593 9.443 -61.919 1.00 45.47 162 HIS A N 1
ATOM 1134 C CA . HIS A 1 162 ? 77.146 9.613 -63.240 1.00 45.47 162 HIS A CA 1
ATOM 1135 C C . HIS A 1 162 ? 76.991 8.385 -64.141 1.00 45.47 162 HIS A C 1
ATOM 1137 O O . HIS A 1 162 ? 77.195 7.252 -63.719 1.00 45.47 162 HIS A O 1
ATOM 1143 N N . GLY A 1 163 ? 76.822 8.679 -65.432 1.00 51.47 163 GLY A N 1
ATOM 1144 C CA . GLY A 1 163 ? 77.550 7.997 -66.497 1.00 51.47 163 GLY A CA 1
ATOM 1145 C C . GLY A 1 163 ? 76.964 6.677 -66.971 1.00 51.47 163 GLY A C 1
ATOM 1146 O O . GLY A 1 163 ? 77.438 5.616 -66.587 1.00 51.47 163 GLY A O 1
ATOM 1147 N N . ASN A 1 164 ? 76.053 6.741 -67.942 1.00 41.28 164 ASN A N 1
ATOM 1148 C CA . ASN A 1 164 ? 76.001 5.682 -68.940 1.00 41.28 164 ASN A CA 1
ATOM 1149 C C . ASN A 1 164 ? 75.659 6.261 -70.316 1.00 41.28 164 ASN A C 1
ATOM 1151 O O . ASN A 1 164 ? 74.544 6.715 -70.571 1.00 41.28 164 ASN A O 1
ATOM 1155 N N . GLN A 1 165 ? 76.674 6.298 -71.178 1.00 52.16 165 GLN A N 1
ATOM 1156 C CA . GLN A 1 165 ? 76.540 6.577 -72.600 1.00 52.16 165 GLN A CA 1
ATOM 1157 C C . GLN A 1 165 ? 75.761 5.414 -73.218 1.00 52.16 165 GLN A C 1
ATOM 1159 O O . GLN A 1 165 ? 76.289 4.311 -73.322 1.00 52.16 165 GLN A O 1
ATOM 1164 N N . HIS A 1 166 ? 74.513 5.653 -73.615 1.00 43.03 166 HIS A N 1
ATOM 1165 C CA . HIS A 1 166 ? 73.791 4.738 -74.486 1.00 43.03 166 HIS A CA 1
ATOM 1166 C C . HIS A 1 166 ? 73.487 5.415 -75.816 1.00 43.03 166 HIS A C 1
ATOM 1168 O O . HIS A 1 166 ? 72.906 6.499 -75.880 1.00 43.03 166 HIS A O 1
ATOM 1174 N N . ASP A 1 167 ? 73.956 4.723 -76.849 1.00 40.78 167 ASP A N 1
ATOM 1175 C CA . ASP A 1 167 ? 73.785 4.946 -78.270 1.00 40.78 167 ASP A CA 1
ATOM 1176 C C . ASP A 1 167 ? 72.412 5.485 -78.668 1.00 40.78 167 ASP A C 1
ATOM 1178 O O . ASP A 1 167 ? 71.357 5.026 -78.220 1.00 40.78 167 ASP A O 1
ATOM 1182 N N . GLY A 1 168 ? 72.455 6.427 -79.608 1.00 50.00 168 GLY A N 1
ATOM 1183 C CA . GLY A 1 168 ? 71.301 6.966 -80.302 1.00 50.00 168 GLY A CA 1
ATOM 1184 C C . GLY A 1 168 ? 70.556 5.889 -81.084 1.00 50.00 168 GLY A C 1
ATOM 1185 O O . GLY A 1 168 ? 70.793 5.683 -82.269 1.00 50.00 168 GLY A O 1
ATOM 1186 N N . HIS A 1 169 ? 69.575 5.269 -80.438 1.00 45.97 169 HIS A N 1
ATOM 1187 C CA . HIS A 1 169 ? 68.411 4.719 -81.111 1.00 45.97 169 HIS A CA 1
ATOM 1188 C C . HIS A 1 169 ? 67.224 5.624 -80.783 1.00 45.97 169 HIS A C 1
ATOM 1190 O O . HIS A 1 169 ? 66.422 5.343 -79.894 1.00 45.97 169 HIS A O 1
ATOM 1196 N N . VAL A 1 170 ? 67.124 6.745 -81.509 1.00 49.84 170 VAL A N 1
ATOM 1197 C CA . VAL A 1 170 ? 65.898 7.553 -81.615 1.00 49.84 170 VAL A CA 1
ATOM 1198 C C . VAL A 1 170 ? 64.890 6.712 -82.405 1.00 49.84 170 VAL A C 1
ATOM 1200 O O . VAL A 1 170 ? 64.608 6.943 -83.577 1.00 49.84 170 VAL A O 1
ATOM 1203 N N . GLY A 1 171 ? 64.447 5.624 -81.779 1.00 49.47 171 GLY A N 1
ATOM 1204 C CA . GLY A 1 171 ? 63.457 4.715 -82.310 1.00 49.47 171 GLY A CA 1
ATOM 1205 C C . GLY A 1 171 ? 62.142 5.464 -82.352 1.00 49.47 171 GLY A C 1
ATOM 1206 O O . GLY A 1 171 ? 61.611 5.832 -81.307 1.00 49.47 171 GLY A O 1
ATOM 1207 N N . SER A 1 172 ? 61.660 5.702 -83.569 1.00 50.53 172 SER A N 1
ATOM 1208 C CA . SER A 1 172 ? 60.285 6.072 -83.886 1.00 50.53 172 SER A CA 1
ATOM 1209 C C . SER A 1 172 ? 59.333 5.485 -82.838 1.00 50.53 172 SER A C 1
ATOM 1211 O O . SER A 1 172 ? 59.115 4.272 -82.784 1.00 50.53 172 SER A O 1
ATOM 1213 N N . VAL A 1 173 ? 58.817 6.339 -81.946 1.00 58.16 173 VAL A N 1
ATOM 1214 C CA . VAL A 1 173 ? 57.651 5.994 -81.136 1.00 58.16 173 VAL A CA 1
ATOM 1215 C C . VAL A 1 173 ? 56.539 5.813 -82.152 1.00 58.16 173 VAL A C 1
ATOM 1217 O O . VAL A 1 173 ? 56.003 6.780 -82.688 1.00 58.16 173 VAL A O 1
ATOM 1220 N N . THR A 1 174 ? 56.282 4.560 -82.509 1.00 79.44 174 THR A N 1
ATOM 1221 C CA . THR A 1 174 ? 55.229 4.225 -83.451 1.00 79.44 174 THR A CA 1
ATOM 1222 C C . THR A 1 174 ? 53.902 4.647 -82.830 1.00 79.44 174 THR A C 1
ATOM 1224 O O . THR A 1 174 ? 53.680 4.466 -81.631 1.00 79.44 174 THR A O 1
ATOM 1227 N N . MET A 1 175 ? 53.028 5.241 -83.643 1.00 83.56 175 MET A N 1
ATOM 1228 C CA . MET A 1 175 ? 51.672 5.669 -83.274 1.00 83.56 175 MET A CA 1
ATOM 1229 C C . MET A 1 175 ? 50.925 4.609 -82.441 1.00 83.56 175 MET A C 1
ATOM 1231 O O . MET A 1 175 ? 50.184 4.942 -81.519 1.00 83.56 175 MET A O 1
ATOM 1235 N N . ASP A 1 176 ? 51.202 3.330 -82.697 1.00 84.38 176 ASP A N 1
ATOM 1236 C CA . ASP A 1 176 ? 50.643 2.184 -81.980 1.00 84.38 176 ASP A CA 1
ATOM 1237 C C . ASP A 1 176 ? 50.930 2.199 -80.469 1.00 84.38 176 ASP A C 1
ATOM 1239 O O . ASP A 1 176 ? 50.048 1.873 -79.679 1.00 84.38 176 ASP A O 1
ATOM 1243 N N . LYS A 1 177 ? 52.124 2.627 -80.029 1.00 88.00 177 LYS A N 1
ATOM 1244 C CA . LYS A 1 177 ? 52.450 2.716 -78.592 1.00 88.00 177 LYS A CA 1
ATOM 1245 C C . LYS A 1 177 ? 51.612 3.781 -77.886 1.00 88.00 177 LYS A C 1
ATOM 1247 O O . LYS A 1 177 ? 51.161 3.557 -76.766 1.00 88.00 177 LYS A O 1
ATOM 1252 N N . LEU A 1 178 ? 51.375 4.912 -78.553 1.00 90.88 178 LEU A N 1
ATOM 1253 C CA . LEU A 1 178 ? 50.527 5.980 -78.023 1.00 90.88 178 LEU A CA 1
ATOM 1254 C C . LEU A 1 178 ? 49.061 5.544 -77.975 1.00 90.88 178 LEU A C 1
ATOM 1256 O O . LEU A 1 178 ? 48.392 5.804 -76.981 1.00 90.88 178 LEU A O 1
ATOM 1260 N N . LEU A 1 179 ? 48.572 4.831 -78.995 1.00 92.94 179 LEU A N 1
ATOM 1261 C CA . LEU A 1 179 ? 47.209 4.290 -78.997 1.00 92.94 179 LEU A CA 1
ATOM 1262 C C . LEU A 1 179 ? 46.987 3.288 -77.857 1.00 92.94 179 LEU A C 1
ATOM 1264 O O . LEU A 1 179 ? 45.965 3.361 -77.177 1.00 92.94 179 LEU A O 1
ATOM 1268 N N . VAL A 1 180 ? 47.954 2.402 -77.596 1.00 93.69 180 VAL A N 1
ATOM 1269 C CA . VAL A 1 180 ? 47.900 1.473 -76.453 1.00 93.69 180 VAL A CA 1
ATOM 1270 C C . VAL A 1 180 ? 47.917 2.229 -75.122 1.00 93.69 180 VAL A C 1
ATOM 1272 O O . VAL A 1 180 ? 47.148 1.895 -74.223 1.00 93.69 180 VAL A O 1
ATOM 1275 N N . GLN A 1 181 ? 48.738 3.275 -74.992 1.00 94.25 181 GLN A N 1
ATOM 1276 C CA . GLN A 1 181 ? 48.799 4.082 -73.772 1.00 94.25 181 GLN A CA 1
ATOM 1277 C C . GLN A 1 181 ? 47.502 4.865 -73.525 1.00 94.25 181 GLN A C 1
ATOM 1279 O O . GLN A 1 181 ? 47.013 4.899 -72.399 1.00 94.25 181 GLN A O 1
ATOM 1284 N N . VAL A 1 182 ? 46.907 5.449 -74.569 1.00 94.81 182 VAL A N 1
ATOM 1285 C CA . VAL A 1 182 ? 45.601 6.118 -74.472 1.00 94.81 182 VAL A CA 1
ATOM 1286 C C . VAL A 1 182 ? 44.522 5.114 -74.078 1.00 94.81 182 VAL A C 1
ATOM 1288 O O . VAL A 1 182 ? 43.752 5.401 -73.169 1.00 94.81 182 VAL A O 1
ATOM 1291 N N . ALA A 1 183 ? 44.498 3.924 -74.687 1.00 96.12 183 ALA A N 1
ATOM 1292 C CA . ALA A 1 183 ? 43.549 2.875 -74.321 1.00 96.12 183 ALA A CA 1
ATOM 1293 C C . ALA A 1 183 ? 43.687 2.467 -72.841 1.00 96.12 183 ALA A C 1
ATOM 1295 O O . ALA A 1 183 ? 42.681 2.386 -72.134 1.00 96.12 183 ALA A O 1
ATOM 1296 N N . ALA A 1 184 ? 44.918 2.293 -72.348 1.00 96.62 184 ALA A N 1
ATOM 1297 C CA . ALA A 1 184 ? 45.184 1.982 -70.944 1.00 96.62 184 ALA A CA 1
ATOM 1298 C C . ALA A 1 184 ? 44.687 3.090 -69.998 1.00 96.62 184 ALA A C 1
ATOM 1300 O O . ALA A 1 184 ? 43.941 2.800 -69.066 1.00 96.62 184 ALA A O 1
ATOM 1301 N N . LEU A 1 185 ? 45.002 4.358 -70.285 1.00 95.81 185 LEU A N 1
ATOM 1302 C CA . LEU A 1 185 ? 44.535 5.499 -69.486 1.00 95.81 185 LEU A CA 1
ATOM 1303 C C . LEU A 1 185 ? 43.010 5.657 -69.530 1.00 95.81 185 LEU A C 1
ATOM 1305 O O . LEU A 1 185 ? 42.393 6.008 -68.527 1.00 95.81 185 LEU A O 1
ATOM 1309 N N . THR A 1 186 ? 42.370 5.383 -70.672 1.00 96.12 186 THR A N 1
ATOM 1310 C CA . THR A 1 186 ? 40.902 5.408 -70.756 1.00 96.12 186 THR A CA 1
ATOM 1311 C C . THR A 1 186 ? 40.255 4.292 -69.942 1.00 96.12 186 THR A C 1
ATOM 1313 O O . THR A 1 186 ? 39.215 4.532 -69.331 1.00 96.12 186 THR A O 1
ATOM 1316 N N . ALA A 1 187 ? 40.868 3.104 -69.894 1.00 97.12 187 ALA A N 1
ATOM 1317 C CA . ALA A 1 187 ? 40.401 1.998 -69.066 1.00 97.12 187 ALA A CA 1
ATOM 1318 C C . ALA A 1 187 ? 40.589 2.298 -67.571 1.00 97.12 187 ALA A C 1
ATOM 1320 O O . ALA A 1 187 ? 39.678 2.057 -66.784 1.00 97.12 187 ALA A O 1
ATOM 1321 N N . GLU A 1 188 ? 41.721 2.891 -67.189 1.00 97.50 188 GLU A N 1
ATOM 1322 C CA . GLU A 1 188 ? 41.989 3.326 -65.815 1.00 97.50 188 GLU A CA 1
ATOM 1323 C C . GLU A 1 188 ? 41.002 4.412 -65.362 1.00 97.50 188 GLU A C 1
ATOM 1325 O O . GLU A 1 188 ? 40.386 4.289 -64.306 1.00 97.50 188 GLU A O 1
ATOM 1330 N N . LEU A 1 189 ? 40.750 5.424 -66.200 1.00 96.69 189 LEU A N 1
ATOM 1331 C CA . LEU A 1 189 ? 39.759 6.467 -65.920 1.00 96.69 189 LEU A CA 1
ATOM 1332 C C . LEU A 1 189 ? 38.331 5.904 -65.826 1.00 96.69 189 LEU A C 1
ATOM 1334 O O . LEU A 1 189 ? 37.521 6.400 -65.041 1.00 96.69 189 LEU A O 1
ATOM 1338 N N . ALA A 1 190 ? 37.995 4.893 -66.632 1.00 97.31 190 ALA A N 1
ATOM 1339 C CA . ALA A 1 190 ? 36.708 4.207 -66.543 1.00 97.31 190 ALA A CA 1
ATOM 1340 C C . ALA A 1 190 ? 36.578 3.434 -65.222 1.00 97.31 190 ALA A C 1
ATOM 1342 O O . ALA A 1 190 ? 35.588 3.622 -64.516 1.00 97.31 190 ALA A O 1
ATOM 1343 N N . ALA A 1 191 ? 37.599 2.661 -64.841 1.00 97.12 191 ALA A N 1
ATOM 1344 C CA . ALA A 1 191 ? 37.631 1.930 -63.575 1.00 97.12 191 ALA A CA 1
ATOM 1345 C C . ALA A 1 191 ? 37.555 2.871 -62.361 1.00 97.12 191 ALA A C 1
ATOM 1347 O O . ALA A 1 191 ? 36.814 2.607 -61.417 1.00 97.12 191 ALA A O 1
ATOM 1348 N N . GLU A 1 192 ? 38.252 4.011 -62.393 1.00 97.56 192 GLU A N 1
ATOM 1349 C CA . GLU A 1 192 ? 38.188 5.012 -61.324 1.00 97.56 192 GLU A CA 1
ATOM 1350 C C . GLU A 1 192 ? 36.786 5.642 -61.214 1.00 97.56 192 GLU A C 1
ATOM 1352 O O . GLU A 1 192 ? 36.288 5.892 -60.114 1.00 97.56 192 GLU A O 1
ATOM 1357 N N . ARG A 1 193 ? 36.110 5.888 -62.344 1.00 97.88 193 ARG A N 1
ATOM 1358 C CA . ARG A 1 193 ? 34.726 6.391 -62.349 1.00 97.88 193 ARG A CA 1
ATOM 1359 C C . ARG A 1 193 ? 33.744 5.369 -61.794 1.00 97.88 193 ARG A C 1
ATOM 1361 O O . ARG A 1 193 ? 32.889 5.753 -61.000 1.00 97.88 193 ARG A O 1
ATOM 1368 N N . GLU A 1 194 ? 33.871 4.102 -62.174 1.00 97.88 194 GLU A N 1
ATOM 1369 C CA . GLU A 1 194 ? 33.061 3.019 -61.609 1.00 97.88 194 GLU A CA 1
ATOM 1370 C C . GLU A 1 194 ? 33.308 2.887 -60.100 1.00 97.88 194 GLU A C 1
ATOM 1372 O O . GLU A 1 194 ? 32.354 2.860 -59.323 1.00 97.88 194 GLU A O 1
ATOM 1377 N N . ALA A 1 195 ? 34.569 2.939 -59.657 1.00 97.12 195 ALA A N 1
ATOM 1378 C CA . ALA A 1 195 ? 34.918 2.933 -58.239 1.00 97.12 195 ALA A CA 1
ATOM 1379 C C . ALA A 1 195 ? 34.273 4.110 -57.485 1.00 97.12 195 ALA A C 1
ATOM 1381 O O . ALA A 1 195 ? 33.630 3.902 -56.457 1.00 97.12 195 ALA A O 1
ATOM 1382 N N . ARG A 1 196 ? 34.339 5.338 -58.021 1.00 97.94 196 ARG A N 1
ATOM 1383 C CA . ARG A 1 196 ? 33.655 6.504 -57.428 1.00 97.94 196 ARG A CA 1
ATOM 1384 C C . ARG A 1 196 ? 32.138 6.323 -57.362 1.00 97.94 196 ARG A C 1
ATOM 1386 O O . ARG A 1 196 ? 31.537 6.690 -56.359 1.00 97.94 196 ARG A O 1
ATOM 1393 N N . GLN A 1 197 ? 31.519 5.759 -58.399 1.00 98.06 197 GLN A N 1
ATOM 1394 C CA . GLN A 1 197 ? 30.075 5.510 -58.416 1.00 98.06 197 GLN A CA 1
ATOM 1395 C C . GLN A 1 197 ? 29.663 4.462 -57.380 1.00 98.06 197 GLN A C 1
ATOM 1397 O O . GLN A 1 197 ? 28.677 4.668 -56.675 1.00 98.06 197 GLN A O 1
ATOM 1402 N N . THR A 1 198 ? 30.426 3.374 -57.240 1.00 97.56 198 THR A N 1
ATOM 1403 C CA . THR A 1 198 ? 30.175 2.363 -56.198 1.00 97.56 198 THR A CA 1
ATOM 1404 C C . THR A 1 198 ? 30.343 2.948 -54.796 1.00 97.56 198 THR A C 1
ATOM 1406 O O . THR A 1 198 ? 29.433 2.823 -53.983 1.00 97.56 198 THR A O 1
ATOM 1409 N N . ALA A 1 199 ? 31.415 3.708 -54.548 1.00 97.12 199 ALA A N 1
ATOM 1410 C CA . ALA A 1 199 ? 31.627 4.395 -53.275 1.00 97.12 199 ALA A CA 1
ATOM 1411 C C . ALA A 1 199 ? 30.513 5.409 -52.963 1.00 97.12 199 ALA A C 1
ATOM 1413 O O . ALA A 1 199 ? 30.077 5.520 -51.820 1.00 97.12 199 ALA A O 1
ATOM 1414 N N . GLN A 1 200 ? 30.011 6.127 -53.972 1.00 98.25 200 GLN A N 1
ATOM 1415 C CA . GLN A 1 200 ? 28.882 7.041 -53.807 1.00 98.25 200 GLN A CA 1
ATOM 1416 C C . GLN A 1 200 ? 27.586 6.289 -53.472 1.00 98.25 200 GLN A C 1
ATOM 1418 O O . GLN A 1 200 ? 26.834 6.730 -52.603 1.00 98.25 200 GLN A O 1
ATOM 1423 N N . ALA A 1 201 ? 27.320 5.157 -54.128 1.00 97.81 201 ALA A N 1
ATOM 1424 C CA . ALA A 1 201 ? 26.157 4.324 -53.831 1.00 97.81 201 ALA A CA 1
ATOM 1425 C C . ALA A 1 201 ? 26.223 3.746 -52.407 1.00 97.81 201 ALA A C 1
ATOM 1427 O O . ALA A 1 201 ? 25.225 3.778 -51.684 1.00 97.81 201 ALA A O 1
ATOM 1428 N N . ASP A 1 202 ? 27.400 3.291 -51.980 1.00 97.75 202 ASP A N 1
ATOM 1429 C CA . ASP A 1 202 ? 27.628 2.791 -50.625 1.00 97.75 202 ASP A CA 1
ATOM 1430 C C . ASP A 1 202 ? 27.490 3.904 -49.580 1.00 97.75 202 ASP A C 1
ATOM 1432 O O . ASP A 1 202 ? 26.842 3.698 -48.556 1.00 97.75 202 ASP A O 1
ATOM 1436 N N . ALA A 1 203 ? 28.000 5.109 -49.853 1.00 97.69 203 ALA A N 1
ATOM 1437 C CA . ALA A 1 203 ? 27.825 6.262 -48.970 1.00 97.69 203 ALA A CA 1
ATOM 1438 C C . ALA A 1 203 ? 26.343 6.629 -48.789 1.00 97.69 203 ALA A C 1
ATOM 1440 O O . ALA A 1 203 ? 25.902 6.864 -47.664 1.00 97.69 203 ALA A O 1
ATOM 1441 N N . LEU A 1 204 ? 25.554 6.619 -49.870 1.00 98.25 204 LEU A N 1
ATOM 1442 C CA . LEU A 1 204 ? 24.107 6.846 -49.797 1.00 98.25 204 LEU A CA 1
ATOM 1443 C C . LEU A 1 204 ? 23.405 5.743 -48.999 1.00 98.25 204 LEU A C 1
ATOM 1445 O O . LEU A 1 204 ? 22.559 6.036 -48.155 1.00 98.25 204 LEU A O 1
ATOM 1449 N N . ARG A 1 205 ? 23.784 4.479 -49.212 1.00 98.44 205 ARG A N 1
ATOM 1450 C CA . ARG A 1 205 ? 23.239 3.349 -48.454 1.00 98.44 205 ARG A CA 1
ATOM 1451 C C . ARG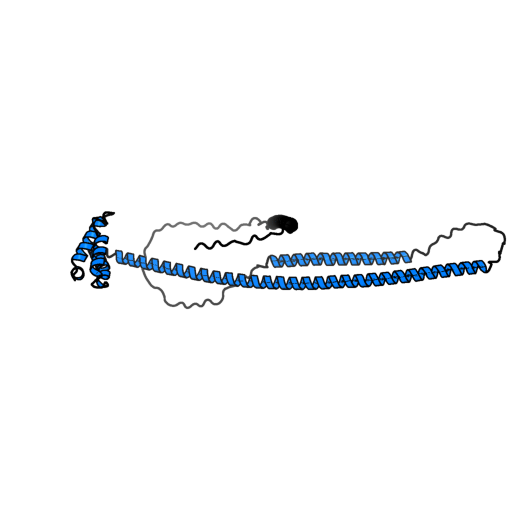 A 1 205 ? 23.542 3.481 -46.961 1.00 98.44 205 ARG A C 1
ATOM 1453 O O . ARG A 1 205 ? 22.621 3.373 -46.153 1.00 98.44 205 ARG A O 1
ATOM 1460 N N . CYS A 1 206 ? 24.789 3.766 -46.599 1.00 97.94 206 CYS A N 1
ATOM 1461 C CA . CYS A 1 206 ? 25.190 4.016 -45.215 1.00 97.94 206 CYS A CA 1
ATOM 1462 C C . CYS A 1 206 ? 24.435 5.211 -44.614 1.00 97.94 206 CYS A C 1
ATOM 1464 O O . CYS A 1 206 ? 23.989 5.123 -43.474 1.00 97.94 206 CYS A O 1
ATOM 1466 N N . GLY A 1 207 ? 24.221 6.283 -45.385 1.00 97.50 207 GLY A N 1
ATOM 1467 C CA . GLY A 1 207 ? 23.419 7.438 -44.969 1.00 97.50 207 GLY A CA 1
ATOM 1468 C C . GLY A 1 207 ? 21.986 7.052 -44.600 1.00 97.50 207 GLY A C 1
ATOM 1469 O O . GLY A 1 207 ? 21.546 7.327 -43.488 1.00 97.50 207 GLY A O 1
ATOM 1470 N N . THR A 1 208 ? 21.295 6.311 -45.472 1.00 97.88 208 THR A N 1
ATOM 1471 C CA . THR A 1 208 ? 19.921 5.848 -45.185 1.00 97.88 208 THR A CA 1
ATOM 1472 C C . THR A 1 208 ? 19.842 4.910 -43.977 1.00 97.88 208 THR A C 1
ATOM 1474 O O . THR A 1 208 ? 18.874 4.949 -43.221 1.00 97.88 208 THR A O 1
ATOM 1477 N N . GLN A 1 209 ? 20.864 4.076 -43.757 1.00 98.19 209 GLN A N 1
ATOM 1478 C CA . GLN A 1 209 ? 20.932 3.207 -42.580 1.00 98.19 209 GLN A CA 1
ATOM 1479 C C . GLN A 1 209 ? 21.155 4.009 -41.296 1.00 98.19 209 GLN A C 1
ATOM 1481 O O . GLN A 1 209 ? 20.520 3.719 -40.285 1.00 98.19 209 GLN A O 1
ATOM 1486 N N . LEU A 1 210 ? 22.017 5.029 -41.336 1.00 97.62 210 LEU A N 1
ATOM 1487 C CA . LEU A 1 210 ? 22.248 5.925 -40.207 1.00 97.62 210 LEU A CA 1
ATOM 1488 C C . LEU A 1 210 ? 20.961 6.667 -39.826 1.00 97.62 210 LEU A C 1
ATOM 1490 O O . LEU A 1 210 ? 20.612 6.695 -38.651 1.00 97.62 210 LEU A O 1
ATOM 1494 N N . GLU A 1 211 ? 20.245 7.219 -40.808 1.00 98.19 211 GLU A N 1
ATOM 1495 C CA . GLU A 1 211 ? 18.962 7.899 -40.592 1.00 98.19 211 GLU A CA 1
ATOM 1496 C C . GLU A 1 211 ? 17.920 6.955 -39.980 1.00 98.19 211 GLU A C 1
ATOM 1498 O O . GLU A 1 211 ? 17.258 7.317 -39.009 1.00 98.19 211 GLU A O 1
ATOM 1503 N N . SER A 1 212 ? 17.828 5.714 -40.473 1.00 98.06 212 SER A N 1
ATOM 1504 C CA . SER A 1 212 ? 16.930 4.696 -39.912 1.00 98.06 212 SER A CA 1
ATOM 1505 C C . SER A 1 212 ? 17.248 4.391 -38.446 1.00 98.06 212 SER A C 1
ATOM 1507 O O . SER A 1 212 ? 16.349 4.358 -37.612 1.00 98.06 212 SER A O 1
ATOM 1509 N N . VAL A 1 213 ? 18.526 4.192 -38.109 1.00 97.00 213 VAL A N 1
ATOM 1510 C CA . VAL A 1 213 ? 18.949 3.915 -36.725 1.00 97.00 213 VAL A CA 1
ATOM 1511 C C . VAL A 1 213 ? 18.733 5.135 -35.825 1.00 97.00 213 VAL A C 1
ATOM 1513 O O . VAL A 1 213 ? 18.367 4.990 -34.659 1.00 97.00 213 VAL A O 1
ATOM 1516 N N . GLN A 1 214 ? 18.938 6.347 -36.345 1.00 97.81 214 GLN A N 1
ATOM 1517 C CA . GLN A 1 214 ? 18.645 7.581 -35.614 1.00 97.81 214 GLN A CA 1
ATOM 1518 C C . GLN A 1 214 ? 17.153 7.710 -35.309 1.00 97.81 214 GLN A C 1
ATOM 1520 O O . GLN A 1 214 ? 16.803 8.032 -34.176 1.00 97.81 214 GLN A O 1
ATOM 1525 N N . GLN A 1 215 ? 16.290 7.396 -36.275 1.00 98.38 215 GLN A N 1
ATOM 1526 C CA . GLN A 1 215 ? 14.847 7.391 -36.072 1.00 98.38 215 GLN A CA 1
ATOM 1527 C C . GLN A 1 215 ? 14.433 6.365 -35.008 1.00 98.38 215 GLN A C 1
ATOM 1529 O O . GLN A 1 215 ? 13.724 6.717 -34.071 1.00 98.38 215 GLN A O 1
ATOM 1534 N N . GLU A 1 216 ? 14.939 5.130 -35.082 1.00 98.25 216 GLU A N 1
ATOM 1535 C CA . GLU A 1 216 ? 14.659 4.101 -34.068 1.00 98.25 216 GLU A CA 1
ATOM 1536 C C . GLU A 1 216 ? 15.111 4.530 -32.664 1.00 98.25 216 GLU A C 1
ATOM 1538 O O . GLU A 1 216 ? 14.404 4.313 -31.677 1.00 98.25 216 GLU A O 1
ATOM 1543 N N . ARG A 1 217 ? 16.280 5.173 -32.553 1.00 98.06 217 ARG A N 1
ATOM 1544 C CA . ARG A 1 217 ? 16.764 5.733 -31.285 1.00 98.06 217 ARG A CA 1
ATOM 1545 C C . ARG A 1 217 ? 15.814 6.806 -30.757 1.00 98.06 217 ARG A C 1
ATOM 1547 O O . ARG A 1 217 ? 15.544 6.833 -29.556 1.00 98.06 217 ARG A O 1
ATOM 1554 N N . ASP A 1 218 ? 15.346 7.696 -31.622 1.00 97.69 218 ASP A N 1
ATOM 1555 C CA . ASP A 1 218 ? 14.469 8.796 -31.229 1.00 97.69 218 ASP A CA 1
ATOM 1556 C C . ASP A 1 218 ? 13.098 8.269 -30.777 1.00 97.69 218 ASP A C 1
ATOM 1558 O O . ASP A 1 218 ? 12.641 8.660 -29.698 1.00 97.69 218 ASP A O 1
ATOM 1562 N N . ASP A 1 219 ? 12.530 7.292 -31.488 1.00 98.00 219 ASP A N 1
ATOM 1563 C CA . ASP A 1 219 ? 11.290 6.599 -31.116 1.00 98.00 219 ASP A CA 1
ATOM 1564 C C . ASP A 1 219 ? 11.425 5.895 -29.754 1.00 98.00 219 ASP A C 1
ATOM 1566 O O . ASP A 1 219 ? 10.587 6.058 -28.861 1.00 98.00 219 ASP A O 1
ATOM 1570 N N . LEU A 1 220 ? 12.521 5.157 -29.536 1.00 97.69 220 LEU A N 1
ATOM 1571 C CA . LEU A 1 220 ? 12.807 4.528 -28.243 1.00 97.69 220 LEU A CA 1
ATOM 1572 C C . LEU A 1 220 ? 12.981 5.566 -27.128 1.00 97.69 220 LEU A C 1
ATOM 1574 O O . LEU A 1 220 ? 12.528 5.347 -26.003 1.00 97.69 220 LEU A O 1
ATOM 1578 N N . SER A 1 221 ? 13.600 6.711 -27.426 1.00 97.75 221 SER A N 1
ATOM 1579 C CA . SER A 1 221 ? 13.751 7.801 -26.460 1.00 97.75 221 SER A CA 1
ATOM 1580 C C . SER A 1 221 ? 12.404 8.417 -26.071 1.00 97.75 221 SER A C 1
ATOM 1582 O O . SER A 1 221 ? 12.202 8.785 -24.912 1.00 97.75 221 SER A O 1
ATOM 1584 N N . GLU A 1 222 ? 11.462 8.519 -27.010 1.00 98.50 222 GLU A N 1
ATOM 1585 C CA . GLU A 1 222 ? 10.111 9.002 -26.740 1.00 98.50 222 GLU A CA 1
ATOM 1586 C C . GLU A 1 222 ? 9.322 7.998 -25.896 1.00 98.50 222 GLU A C 1
ATOM 1588 O O . GLU A 1 222 ? 8.722 8.390 -24.890 1.00 98.50 222 GLU A O 1
ATOM 1593 N N . LEU A 1 223 ? 9.403 6.708 -26.237 1.00 97.88 223 LEU A N 1
ATOM 1594 C CA . LEU A 1 223 ? 8.781 5.632 -25.467 1.00 97.88 223 LEU A CA 1
ATOM 1595 C C . LEU A 1 223 ? 9.287 5.606 -24.021 1.00 97.88 223 LEU A C 1
ATOM 1597 O O . LEU A 1 223 ? 8.478 5.565 -23.092 1.00 97.88 223 LEU A O 1
ATOM 1601 N N . LEU A 1 224 ? 10.602 5.721 -23.809 1.00 98.12 224 LEU A N 1
ATOM 1602 C CA . LEU A 1 224 ? 11.181 5.803 -22.465 1.00 98.12 224 LEU A CA 1
ATOM 1603 C C . LEU A 1 224 ? 10.645 7.010 -21.689 1.00 98.12 224 LEU A C 1
ATOM 1605 O O . LEU A 1 224 ? 10.183 6.850 -20.563 1.00 98.12 224 LEU A O 1
ATOM 1609 N N . ARG A 1 225 ? 10.599 8.198 -22.305 1.00 98.38 225 ARG A N 1
ATOM 1610 C CA . ARG A 1 225 ? 10.033 9.396 -21.660 1.00 98.38 225 ARG A CA 1
ATOM 1611 C C . ARG A 1 225 ? 8.548 9.241 -21.334 1.00 98.38 225 ARG A C 1
ATOM 1613 O O . ARG A 1 225 ? 8.095 9.773 -20.324 1.00 98.38 225 ARG A O 1
ATOM 1620 N N . SER A 1 226 ? 7.761 8.567 -22.177 1.00 98.25 226 SER A N 1
ATOM 1621 C CA . SER A 1 226 ? 6.355 8.286 -21.856 1.00 98.25 226 SER A CA 1
ATOM 1622 C C . SER A 1 226 ? 6.219 7.325 -20.677 1.00 98.25 226 SER A C 1
ATOM 1624 O O . SER A 1 226 ? 5.465 7.621 -19.752 1.00 98.25 226 SER A O 1
ATOM 1626 N N . ALA A 1 227 ? 7.015 6.255 -20.651 1.00 97.75 227 ALA A N 1
ATOM 1627 C CA . ALA A 1 227 ? 7.011 5.282 -19.566 1.00 97.75 227 ALA A CA 1
ATOM 1628 C C . ALA A 1 227 ? 7.453 5.911 -18.234 1.00 97.75 227 ALA A C 1
ATOM 1630 O O . ALA A 1 227 ? 6.852 5.645 -17.196 1.00 97.75 227 ALA A O 1
ATOM 1631 N N . GLU A 1 228 ? 8.453 6.800 -18.254 1.00 98.31 228 GLU A N 1
ATOM 1632 C CA . GLU A 1 228 ? 8.882 7.561 -17.075 1.00 98.31 228 GLU A CA 1
ATOM 1633 C C . GLU A 1 228 ? 7.752 8.435 -16.519 1.00 98.31 228 GLU A C 1
ATOM 1635 O O . GLU A 1 228 ? 7.496 8.414 -15.316 1.00 98.31 228 GLU A O 1
ATOM 1640 N N . ARG A 1 229 ? 7.019 9.156 -17.380 1.00 98.44 229 ARG A N 1
ATOM 1641 C CA . ARG A 1 229 ? 5.875 9.980 -16.948 1.00 98.44 229 ARG A CA 1
ATOM 1642 C C . ARG A 1 229 ? 4.747 9.139 -16.358 1.00 98.44 229 ARG A C 1
ATOM 1644 O O . ARG A 1 229 ? 4.144 9.542 -15.366 1.00 98.44 229 ARG A O 1
ATOM 1651 N N . GLU A 1 230 ? 4.454 7.984 -16.950 1.00 98.38 230 GLU A N 1
ATOM 1652 C CA . GLU A 1 230 ? 3.449 7.056 -16.423 1.00 98.38 230 GLU A CA 1
ATOM 1653 C C . GLU A 1 230 ? 3.866 6.505 -15.054 1.00 98.38 230 GLU A C 1
ATOM 1655 O O . GLU A 1 230 ? 3.070 6.526 -14.112 1.00 98.38 230 GLU A O 1
ATOM 1660 N N . ALA A 1 231 ? 5.129 6.099 -14.903 1.00 97.56 231 ALA A N 1
ATOM 1661 C CA . ALA A 1 231 ? 5.676 5.635 -13.632 1.00 97.56 231 ALA A CA 1
ATOM 1662 C C . ALA A 1 231 ? 5.638 6.728 -12.551 1.00 97.56 231 ALA A C 1
ATOM 1664 O O . ALA A 1 231 ? 5.254 6.460 -11.410 1.00 97.56 231 ALA A O 1
ATOM 1665 N N . GLU A 1 232 ? 5.986 7.970 -12.900 1.00 98.06 232 GLU A N 1
ATOM 1666 C CA . GLU A 1 232 ? 5.883 9.118 -11.997 1.00 98.06 232 GLU A CA 1
ATOM 1667 C C . GLU A 1 232 ? 4.430 9.404 -11.594 1.00 98.06 232 GLU A C 1
ATOM 1669 O O . GLU A 1 232 ? 4.164 9.667 -10.417 1.00 98.06 232 GLU A O 1
ATOM 1674 N N . SER A 1 233 ? 3.486 9.303 -12.536 1.00 98.12 233 SER A N 1
ATOM 1675 C CA . SER A 1 233 ? 2.055 9.475 -12.268 1.00 98.12 233 SER A CA 1
ATOM 1676 C C . SER A 1 233 ? 1.544 8.428 -11.279 1.00 98.12 233 SER A C 1
ATOM 1678 O O . SER A 1 233 ? 0.948 8.788 -10.263 1.00 98.12 233 SER A O 1
ATOM 1680 N N . LEU A 1 234 ? 1.839 7.147 -11.521 1.00 97.94 234 LEU A N 1
ATOM 1681 C CA . LEU A 1 234 ? 1.440 6.049 -10.637 1.00 97.94 234 LEU A CA 1
ATOM 1682 C C . LEU A 1 234 ? 2.052 6.201 -9.240 1.00 97.94 234 LEU A C 1
ATOM 1684 O O . LEU A 1 234 ? 1.340 6.118 -8.240 1.00 97.94 234 LEU A O 1
ATOM 1688 N N . CYS A 1 235 ? 3.348 6.520 -9.154 1.00 98.19 235 CYS A N 1
ATOM 1689 C CA . CYS A 1 235 ? 4.007 6.763 -7.870 1.00 98.19 235 CYS A CA 1
ATOM 1690 C C . CYS A 1 235 ? 3.373 7.941 -7.108 1.00 98.19 235 CYS A C 1
ATOM 1692 O O . CYS A 1 235 ? 3.215 7.883 -5.887 1.00 98.19 235 CYS A O 1
ATOM 1694 N N . SER A 1 236 ? 3.009 9.022 -7.806 1.00 98.12 236 SER A N 1
ATOM 1695 C CA . SER A 1 236 ? 2.343 10.185 -7.207 1.00 98.12 236 SER A CA 1
ATOM 1696 C C . SER A 1 236 ? 0.964 9.825 -6.638 1.00 98.12 236 SER A C 1
ATOM 1698 O O . SER A 1 236 ? 0.638 10.201 -5.506 1.00 98.12 236 SER A O 1
ATOM 1700 N N . GLU A 1 237 ? 0.174 9.048 -7.381 1.00 98.19 237 GLU A N 1
ATOM 1701 C CA . GLU A 1 237 ? -1.145 8.574 -6.950 1.00 98.19 237 GLU A CA 1
ATOM 1702 C C . GLU A 1 237 ? -1.056 7.649 -5.730 1.00 98.19 237 GLU A C 1
ATOM 1704 O O . GLU A 1 237 ? -1.761 7.864 -4.739 1.00 98.19 237 GLU A O 1
ATOM 1709 N N . GLU A 1 238 ? -0.136 6.682 -5.741 1.00 98.25 238 GLU A N 1
ATOM 1710 C CA . GLU A 1 238 ? 0.094 5.780 -4.609 1.00 98.25 238 GLU A CA 1
ATOM 1711 C C . GLU A 1 238 ? 0.510 6.542 -3.345 1.00 98.25 238 GLU A C 1
ATOM 1713 O O . GLU A 1 238 ? -0.015 6.292 -2.255 1.00 98.25 238 GLU A O 1
ATOM 1718 N N . LEU A 1 239 ? 1.409 7.524 -3.473 1.00 98.44 239 LEU A N 1
ATOM 1719 C CA . LEU A 1 239 ? 1.818 8.374 -2.353 1.00 98.44 239 LEU A CA 1
ATOM 1720 C C . LEU A 1 239 ? 0.648 9.197 -1.798 1.00 98.44 239 LEU A C 1
ATOM 1722 O O . LEU A 1 239 ? 0.507 9.330 -0.574 1.00 98.44 239 LEU A O 1
ATOM 1726 N N . ALA A 1 240 ? -0.211 9.736 -2.666 1.00 98.25 240 ALA A N 1
ATOM 1727 C CA . ALA A 1 240 ? -1.402 10.472 -2.253 1.00 98.25 240 ALA A CA 1
ATOM 1728 C C . ALA A 1 240 ? -2.398 9.568 -1.504 1.00 98.25 240 ALA A C 1
ATOM 1730 O O . ALA A 1 240 ? -2.959 9.968 -0.474 1.00 98.25 240 ALA A O 1
ATOM 1731 N N . ASP A 1 241 ? -2.584 8.337 -1.972 1.00 98.38 241 ASP A N 1
ATOM 1732 C CA . ASP A 1 241 ? -3.466 7.352 -1.354 1.00 98.38 241 ASP A CA 1
ATOM 1733 C C . ASP A 1 241 ? -2.936 6.847 -0.008 1.00 98.38 241 ASP A C 1
ATOM 1735 O O . ASP A 1 241 ? -3.690 6.799 0.972 1.00 98.38 241 ASP A O 1
ATOM 1739 N N . LEU A 1 242 ? -1.639 6.551 0.095 1.00 97.12 242 LEU A N 1
ATOM 1740 C CA . LEU A 1 242 ? -0.996 6.199 1.364 1.00 97.12 242 LEU A CA 1
ATOM 1741 C C . LEU A 1 242 ? -1.109 7.339 2.378 1.00 97.12 242 LEU A C 1
ATOM 1743 O O . LEU A 1 242 ? -1.483 7.108 3.530 1.00 97.12 242 LEU A O 1
ATOM 1747 N N . THR A 1 243 ? -0.895 8.581 1.942 1.00 98.12 243 THR A N 1
ATOM 1748 C CA . THR A 1 243 ? -1.079 9.769 2.789 1.00 98.12 243 THR A CA 1
ATOM 1749 C C . THR A 1 243 ? -2.526 9.888 3.278 1.00 98.12 243 THR A C 1
ATOM 1751 O O . THR A 1 243 ? -2.776 10.209 4.445 1.00 98.12 243 THR A O 1
ATOM 1754 N N . ARG A 1 244 ? -3.512 9.600 2.416 1.00 98.62 244 ARG A N 1
ATOM 1755 C CA . ARG A 1 244 ? -4.936 9.606 2.785 1.00 98.62 244 ARG A CA 1
ATOM 1756 C C . ARG A 1 244 ? -5.257 8.527 3.820 1.00 98.62 244 ARG A C 1
ATOM 1758 O O . ARG A 1 244 ? -5.955 8.821 4.794 1.00 98.62 244 ARG A O 1
ATOM 1765 N N . ARG A 1 245 ? -4.741 7.306 3.632 1.00 97.94 245 ARG A N 1
ATOM 1766 C CA . ARG A 1 245 ? -4.917 6.173 4.559 1.00 97.94 245 ARG A CA 1
ATOM 1767 C C . ARG A 1 245 ? -4.279 6.447 5.915 1.00 97.94 245 ARG A C 1
ATOM 1769 O O . ARG A 1 245 ? -4.931 6.220 6.930 1.00 97.94 245 ARG A O 1
ATOM 1776 N N . LEU A 1 246 ? -3.069 7.003 5.935 1.00 98.44 246 LEU A N 1
ATOM 1777 C CA . LEU A 1 246 ? -2.368 7.372 7.164 1.00 98.44 246 LEU A CA 1
ATOM 1778 C C . LEU A 1 246 ? -3.184 8.382 7.980 1.00 98.44 246 LEU A C 1
ATOM 1780 O O . LEU A 1 246 ? -3.506 8.119 9.135 1.00 98.44 246 LEU A O 1
ATOM 1784 N N . ARG A 1 247 ? -3.661 9.463 7.350 1.00 98.50 247 ARG A N 1
ATOM 1785 C CA . ARG A 1 247 ? -4.524 10.450 8.025 1.00 98.50 247 ARG A CA 1
ATOM 1786 C C . ARG A 1 247 ? -5.850 9.863 8.513 1.00 98.50 247 ARG A C 1
ATOM 1788 O O . ARG A 1 247 ? -6.407 10.325 9.506 1.00 98.50 247 ARG A O 1
ATOM 1795 N N . ALA A 1 248 ? -6.417 8.896 7.791 1.00 98.38 248 ALA A N 1
ATOM 1796 C CA . ALA A 1 248 ? -7.637 8.216 8.220 1.00 98.38 248 ALA A CA 1
ATOM 1797 C C . ALA A 1 248 ? -7.384 7.327 9.446 1.00 98.38 248 ALA A C 1
ATOM 1799 O O . ALA A 1 248 ? -8.173 7.365 10.391 1.00 98.38 248 ALA A O 1
ATOM 1800 N N . ALA A 1 249 ? -6.271 6.590 9.454 1.00 98.00 249 ALA A N 1
ATOM 1801 C CA . ALA A 1 249 ? -5.845 5.783 10.588 1.00 98.00 249 ALA A CA 1
ATOM 1802 C C . ALA A 1 249 ? -5.571 6.654 11.825 1.00 98.00 249 ALA A C 1
ATOM 1804 O O . ALA A 1 249 ? -6.079 6.341 12.894 1.00 98.00 249 ALA A O 1
ATOM 1805 N N . GLU A 1 250 ? -4.883 7.789 11.675 1.00 98.56 250 GLU A N 1
ATOM 1806 C CA . GLU A 1 250 ? -4.639 8.751 12.765 1.00 98.56 250 GLU A CA 1
ATOM 1807 C C . GLU A 1 250 ? -5.937 9.287 13.389 1.00 98.56 250 GLU A C 1
ATOM 1809 O O . GLU A 1 250 ? -6.064 9.396 14.607 1.00 98.56 250 GLU A O 1
ATOM 1814 N N . ARG A 1 251 ? -6.953 9.598 12.575 1.00 98.69 251 ARG A N 1
ATOM 1815 C CA . ARG A 1 251 ? -8.261 10.007 13.114 1.00 98.69 251 ARG A CA 1
ATOM 1816 C C . ARG A 1 251 ? -8.954 8.868 13.858 1.00 98.69 251 ARG A C 1
ATOM 1818 O O . ARG A 1 251 ? -9.588 9.110 14.884 1.00 98.69 251 ARG A O 1
ATOM 1825 N N . ALA A 1 252 ? -8.840 7.639 13.357 1.00 98.31 252 ALA A N 1
ATOM 1826 C CA . ALA A 1 252 ? -9.407 6.465 14.010 1.00 98.31 252 ALA A CA 1
ATOM 1827 C C . ALA A 1 252 ? -8.717 6.171 15.353 1.00 98.31 252 ALA A C 1
ATOM 1829 O O . ALA A 1 252 ? -9.408 5.884 16.333 1.00 98.31 252 ALA A O 1
ATOM 1830 N N . THR A 1 253 ? -7.388 6.307 15.435 1.00 98.12 253 THR A N 1
ATOM 1831 C CA . THR A 1 253 ? -6.649 6.137 16.694 1.00 98.12 253 THR A CA 1
ATOM 1832 C C . THR A 1 253 ? -7.053 7.203 17.707 1.00 98.12 253 THR A C 1
ATOM 1834 O O . THR A 1 253 ? -7.457 6.840 18.810 1.00 98.12 253 THR A O 1
ATOM 1837 N N . MET A 1 254 ? -7.098 8.485 17.327 1.00 98.56 254 MET A N 1
ATOM 1838 C CA . MET A 1 254 ? -7.572 9.558 18.215 1.00 98.56 254 MET A CA 1
ATOM 1839 C C . MET A 1 254 ? -9.004 9.318 18.713 1.00 98.56 254 MET A C 1
ATOM 1841 O O . MET A 1 254 ? -9.279 9.468 19.903 1.00 98.56 254 MET A O 1
ATOM 1845 N N . ALA A 1 255 ? -9.921 8.900 17.834 1.00 98.50 255 ALA A N 1
ATOM 1846 C CA . ALA A 1 255 ? -11.292 8.576 18.228 1.00 98.50 255 ALA A CA 1
ATOM 1847 C C . ALA A 1 255 ? -11.344 7.406 19.227 1.00 98.50 255 ALA A C 1
ATOM 1849 O O . ALA A 1 255 ? -12.102 7.449 20.200 1.00 98.50 255 ALA A O 1
ATOM 1850 N N . SER A 1 256 ? -10.515 6.378 19.020 1.00 97.94 256 SER A N 1
ATOM 1851 C CA . SER A 1 256 ? -10.418 5.237 19.933 1.00 97.94 256 SER A CA 1
ATOM 1852 C C . SER A 1 256 ? -9.846 5.633 21.298 1.00 97.94 256 SER A C 1
ATOM 1854 O O . SER A 1 256 ? -10.417 5.262 22.321 1.00 97.94 256 SER A O 1
ATOM 1856 N N . GLU A 1 257 ? -8.801 6.463 21.337 1.00 98.19 257 GLU A N 1
ATOM 1857 C CA . GLU A 1 257 ? -8.222 6.976 22.581 1.00 98.19 257 GLU A CA 1
ATOM 1858 C C . GLU A 1 257 ? -9.226 7.818 23.365 1.00 98.19 257 GLU A C 1
ATOM 1860 O O . GLU A 1 257 ? -9.354 7.660 24.579 1.00 98.19 257 GLU A O 1
ATOM 1865 N N . MET A 1 258 ? -9.973 8.687 22.678 1.00 98.62 258 MET A N 1
ATOM 1866 C CA . MET A 1 258 ? -11.022 9.490 23.305 1.00 98.62 258 MET A CA 1
ATOM 1867 C C . MET A 1 258 ? -12.115 8.611 23.913 1.00 98.62 258 MET A C 1
ATOM 1869 O O . MET A 1 258 ? -12.551 8.868 25.036 1.00 98.62 258 MET A O 1
ATOM 1873 N N . ARG A 1 259 ? -12.509 7.529 23.229 1.00 98.31 259 ARG A N 1
ATOM 1874 C CA . ARG A 1 259 ? -13.462 6.550 23.767 1.00 98.31 259 ARG A CA 1
ATOM 1875 C C . ARG A 1 259 ? -12.910 5.827 24.994 1.00 98.31 259 ARG A C 1
ATOM 1877 O O . ARG A 1 259 ? -13.637 5.665 25.967 1.00 98.31 259 ARG A O 1
ATOM 1884 N N . VAL A 1 260 ? -11.640 5.423 24.973 1.00 98.38 260 VAL A N 1
ATOM 1885 C CA . VAL A 1 260 ? -10.988 4.780 26.126 1.00 98.38 260 VAL A CA 1
ATOM 1886 C C . VAL A 1 260 ? -10.944 5.729 27.322 1.00 98.38 260 VAL A C 1
ATOM 1888 O O . VAL A 1 260 ? -11.326 5.328 28.418 1.00 98.38 260 VAL A O 1
ATOM 1891 N N . ARG A 1 261 ? -10.555 6.996 27.128 1.00 98.31 261 ARG A N 1
ATOM 1892 C CA . ARG A 1 261 ? -10.584 8.015 28.193 1.00 98.31 261 ARG A CA 1
ATOM 1893 C C . ARG A 1 261 ? -11.998 8.226 28.748 1.00 98.31 261 ARG A C 1
ATOM 1895 O O . ARG A 1 261 ? -12.150 8.241 29.965 1.00 98.31 261 ARG A O 1
ATOM 1902 N N . SER A 1 262 ? -13.018 8.317 27.886 1.00 98.44 262 SER A N 1
ATOM 1903 C CA . SER A 1 262 ? -14.429 8.438 28.304 1.00 98.44 262 SER A CA 1
ATOM 1904 C C . SER A 1 262 ? -14.863 7.263 29.177 1.00 98.44 262 SER A C 1
ATOM 1906 O O . SER A 1 262 ? -15.293 7.460 30.309 1.00 98.44 262 SER A O 1
ATOM 1908 N N . LEU A 1 263 ? -14.664 6.034 28.692 1.00 97.38 263 LEU A N 1
ATOM 1909 C CA . LEU A 1 263 ? -15.039 4.817 29.417 1.00 97.38 263 LEU A CA 1
ATOM 1910 C C . LEU A 1 263 ? -14.270 4.662 30.733 1.00 97.38 263 LEU A C 1
ATOM 1912 O O . LEU A 1 263 ? -14.810 4.150 31.710 1.00 97.38 263 LEU A O 1
ATOM 1916 N N . THR A 1 264 ? -13.014 5.110 30.772 1.00 97.88 264 THR A N 1
ATOM 1917 C CA . THR A 1 264 ? -12.205 5.094 31.998 1.00 97.88 264 THR A CA 1
ATOM 1918 C C . THR A 1 264 ? -12.778 6.068 33.029 1.00 97.88 264 THR A C 1
ATOM 1920 O O . THR A 1 264 ? -12.933 5.691 34.187 1.00 97.88 264 THR A O 1
ATOM 1923 N N . GLY A 1 265 ? -13.179 7.274 32.608 1.00 97.38 265 GLY A N 1
ATOM 1924 C CA . GLY A 1 265 ? -13.867 8.240 33.471 1.00 97.38 265 GLY A CA 1
ATOM 1925 C C . GLY A 1 265 ? -15.211 7.722 33.993 1.00 97.38 265 GLY A C 1
ATOM 1926 O O . GLY A 1 265 ? -15.467 7.788 35.193 1.00 97.38 265 GLY A O 1
ATOM 1927 N N . GLU A 1 266 ? -16.033 7.130 33.123 1.00 96.50 266 GLU A N 1
ATOM 1928 C CA . GLU A 1 266 ? -17.308 6.501 33.508 1.00 96.50 266 GLU A CA 1
ATOM 1929 C C . GLU A 1 266 ? -17.099 5.364 34.522 1.00 96.50 266 GLU A C 1
ATOM 1931 O O . GLU A 1 266 ? -17.843 5.239 35.497 1.00 96.50 266 GLU A O 1
ATOM 1936 N N . PHE A 1 267 ? -16.057 4.548 34.335 1.00 97.44 267 PHE A N 1
ATOM 1937 C CA . PHE A 1 267 ? -15.717 3.470 35.260 1.00 97.44 267 PHE A CA 1
ATOM 1938 C C . PHE A 1 267 ? -15.265 3.997 36.628 1.00 97.44 267 PHE A C 1
ATOM 1940 O O . PHE A 1 267 ? -15.684 3.477 37.667 1.00 97.44 267 PHE A O 1
ATOM 1947 N N . GLU A 1 268 ? -14.431 5.037 36.654 1.00 97.44 268 GLU A N 1
ATOM 1948 C CA . GLU A 1 268 ? -14.002 5.692 37.892 1.00 97.44 268 GLU A CA 1
ATOM 1949 C C . GLU A 1 268 ? -15.178 6.342 38.632 1.00 97.44 268 GLU A C 1
ATOM 1951 O O . GLU A 1 268 ? -15.296 6.190 39.852 1.00 97.44 268 GLU A O 1
ATOM 1956 N N . GLU A 1 269 ? -16.096 6.991 37.914 1.00 96.38 269 GLU A N 1
ATOM 1957 C CA . GLU A 1 269 ? -17.307 7.579 38.488 1.00 96.38 269 GLU A CA 1
ATOM 1958 C C . GLU A 1 269 ? -18.260 6.513 39.047 1.00 96.38 269 GLU A C 1
ATOM 1960 O O . GLU A 1 269 ? -18.759 6.648 40.174 1.00 96.38 269 GLU A O 1
ATOM 1965 N N . ALA A 1 270 ? -18.475 5.419 38.313 1.00 94.31 270 ALA A N 1
ATOM 1966 C CA . ALA A 1 270 ? -19.268 4.284 38.777 1.00 94.31 270 ALA A CA 1
ATOM 1967 C C . ALA A 1 270 ? -18.654 3.665 40.042 1.00 94.31 270 ALA A C 1
ATOM 1969 O O . ALA A 1 270 ? -19.356 3.391 41.021 1.00 94.31 270 ALA A O 1
ATOM 1970 N N . ARG A 1 271 ? -17.325 3.514 40.074 1.00 93.69 271 ARG A N 1
ATOM 1971 C CA . ARG A 1 271 ? -16.593 3.022 41.245 1.00 93.69 271 ARG A CA 1
ATOM 1972 C C . ARG A 1 271 ? -16.719 3.967 42.438 1.00 93.69 271 ARG A C 1
ATOM 1974 O O . ARG A 1 271 ? -16.955 3.497 43.552 1.00 93.69 271 ARG A O 1
ATOM 1981 N N . ALA A 1 272 ? -16.592 5.276 42.233 1.00 93.50 272 ALA A N 1
ATOM 1982 C CA . ALA A 1 272 ? -16.772 6.271 43.287 1.00 93.50 272 ALA A CA 1
ATOM 1983 C C . ALA A 1 272 ? -18.209 6.257 43.831 1.00 93.50 272 ALA A C 1
ATOM 1985 O O . ALA A 1 272 ? -18.420 6.308 45.043 1.00 93.50 272 ALA A O 1
ATOM 1986 N N . SER A 1 273 ? -19.199 6.117 42.950 1.00 89.38 273 SER A N 1
ATOM 1987 C CA . SER A 1 273 ? -20.611 5.991 43.323 1.00 89.38 273 SER A CA 1
ATOM 1988 C C . SER A 1 273 ? -20.861 4.738 44.160 1.00 89.38 273 SER A C 1
ATOM 1990 O O . SER A 1 273 ? -21.504 4.818 45.207 1.00 89.38 273 SER A O 1
ATOM 1992 N N . LEU A 1 274 ? -20.263 3.606 43.776 1.00 89.06 274 LEU A N 1
ATOM 1993 C CA . LEU A 1 274 ? -20.313 2.370 44.553 1.00 89.06 274 LEU A CA 1
ATOM 1994 C C . LEU A 1 274 ? -19.634 2.526 45.922 1.00 89.06 274 LEU A C 1
ATOM 1996 O O . LEU A 1 274 ? -20.155 2.040 46.919 1.00 89.06 274 LEU A O 1
ATOM 2000 N N . GLN A 1 275 ? -18.504 3.234 46.011 1.00 89.38 275 GLN A N 1
ATOM 2001 C CA . GLN A 1 275 ? -17.838 3.512 47.290 1.00 89.38 275 GLN A CA 1
ATOM 2002 C C . GLN A 1 275 ? -18.677 4.408 48.211 1.00 89.38 275 GLN A C 1
ATOM 2004 O O . GLN A 1 275 ? -18.761 4.133 49.407 1.00 89.38 275 GLN A O 1
ATOM 2009 N N . ARG A 1 276 ? -19.343 5.440 47.671 1.00 88.31 276 ARG A N 1
ATOM 2010 C CA . ARG A 1 276 ? -20.283 6.274 48.442 1.00 88.31 276 ARG A CA 1
ATOM 2011 C C . ARG A 1 276 ? -21.484 5.460 48.919 1.00 88.31 276 ARG A C 1
ATOM 2013 O O . ARG A 1 276 ? -21.886 5.594 50.072 1.00 88.31 276 ARG A O 1
ATOM 2020 N N . ALA A 1 277 ? -22.018 4.592 48.059 1.00 83.81 277 ALA A N 1
ATOM 2021 C CA . ALA A 1 277 ? -23.093 3.675 48.423 1.00 83.81 277 ALA A CA 1
ATOM 2022 C C . ALA A 1 277 ? -22.642 2.688 49.509 1.00 83.81 277 ALA A C 1
ATOM 2024 O O . ALA A 1 277 ? -23.376 2.462 50.462 1.00 83.81 277 ALA A O 1
ATOM 2025 N N . LYS A 1 278 ? -21.402 2.187 49.440 1.00 80.19 278 LYS A N 1
ATOM 2026 C CA . LYS A 1 278 ? -20.825 1.250 50.417 1.00 80.19 278 LYS A CA 1
ATOM 2027 C C . LYS A 1 278 ? -20.701 1.832 51.831 1.00 80.19 278 LYS A C 1
ATOM 2029 O O . LYS A 1 278 ? -20.708 1.070 52.791 1.00 80.19 278 LYS A O 1
ATOM 2034 N N . GLY A 1 279 ? -20.635 3.160 51.977 1.00 70.00 279 GLY A N 1
ATOM 2035 C CA . GLY A 1 279 ? -20.702 3.834 53.282 1.00 70.00 279 GLY A CA 1
ATOM 2036 C C . GLY A 1 279 ? -22.043 3.640 54.005 1.00 70.00 279 GLY A C 1
ATOM 2037 O O . GLY A 1 279 ? -22.096 3.697 55.230 1.00 70.00 279 GLY A O 1
ATOM 2038 N N . LYS A 1 280 ? -23.113 3.340 53.262 1.00 72.25 280 LYS A N 1
ATOM 2039 C CA . LYS A 1 280 ? -24.353 2.766 53.785 1.00 72.25 280 LYS A CA 1
ATOM 2040 C C . LYS A 1 280 ? -24.283 1.273 53.508 1.00 72.25 280 LYS A C 1
ATOM 2042 O O . LYS A 1 280 ? -24.778 0.811 52.485 1.00 72.25 280 LYS A O 1
ATOM 2047 N N . CYS A 1 281 ? -23.593 0.531 54.370 1.00 66.06 281 CYS A N 1
ATOM 2048 C CA . CYS A 1 281 ? -23.598 -0.923 54.287 1.00 66.06 281 CYS A CA 1
ATOM 2049 C C . CYS A 1 281 ? -25.059 -1.361 54.450 1.00 66.06 281 CYS A C 1
ATOM 2051 O O . CYS A 1 281 ? -25.584 -1.335 55.563 1.00 66.06 281 CYS A O 1
ATOM 2053 N N . ALA A 1 282 ? -25.731 -1.622 53.326 1.00 74.75 282 ALA A N 1
ATOM 2054 C CA . ALA A 1 282 ? -27.094 -2.114 53.309 1.00 74.75 282 ALA A CA 1
ATOM 2055 C C . ALA A 1 282 ? -27.098 -3.357 54.188 1.00 74.75 282 ALA A C 1
ATOM 2057 O O . ALA A 1 282 ? -26.234 -4.231 54.032 1.00 74.75 282 ALA A O 1
ATOM 2058 N N . SER A 1 283 ? -27.997 -3.386 55.168 1.00 89.81 283 SER A N 1
ATOM 2059 C CA . SER A 1 283 ? -28.122 -4.567 56.004 1.00 89.81 283 SER A CA 1
ATOM 2060 C C . SER A 1 283 ? -28.405 -5.768 55.098 1.00 89.81 283 SER A C 1
ATOM 2062 O O . SER A 1 283 ? -28.915 -5.620 53.983 1.00 89.81 283 SER A O 1
ATOM 2064 N N . VAL A 1 284 ? -28.055 -6.974 55.546 1.00 91.06 284 VAL A N 1
ATOM 2065 C CA . VAL A 1 284 ? -28.371 -8.192 54.780 1.00 91.06 284 VAL A CA 1
ATOM 2066 C C . VAL A 1 284 ? -29.863 -8.226 54.428 1.00 91.06 284 VAL A C 1
ATOM 2068 O O . VAL A 1 284 ? -30.220 -8.650 53.333 1.00 91.06 284 VAL A O 1
ATOM 2071 N N . ASP A 1 285 ? -30.712 -7.692 55.303 1.00 94.00 285 ASP A N 1
ATOM 2072 C CA . ASP A 1 285 ? -32.156 -7.622 55.102 1.00 94.00 285 ASP A CA 1
ATOM 2073 C C . ASP A 1 285 ? -32.549 -6.605 54.013 1.00 94.00 285 ASP A C 1
ATOM 2075 O O . ASP A 1 285 ? -33.399 -6.909 53.179 1.00 94.00 285 ASP A O 1
ATOM 2079 N N . ASP A 1 286 ? -31.868 -5.457 53.913 1.00 91.88 286 ASP A N 1
ATOM 2080 C CA . ASP A 1 286 ? -32.059 -4.512 52.799 1.00 91.88 286 ASP A CA 1
ATOM 2081 C C . ASP A 1 286 ? -31.663 -5.137 51.451 1.00 91.88 286 ASP A C 1
ATOM 2083 O O . ASP A 1 286 ? -32.332 -4.934 50.434 1.00 91.88 286 ASP A O 1
ATOM 2087 N N . VAL A 1 287 ? -30.582 -5.928 51.434 1.00 91.75 287 VAL A N 1
ATOM 2088 C CA . VAL A 1 287 ? -30.136 -6.660 50.236 1.00 91.75 287 VAL A CA 1
ATOM 2089 C C . VAL A 1 287 ? -31.164 -7.720 49.843 1.00 91.75 287 VAL A C 1
ATOM 2091 O O . VAL A 1 287 ? -31.531 -7.815 48.671 1.00 91.75 287 VAL A O 1
ATOM 2094 N N . VAL A 1 288 ? -31.663 -8.486 50.814 1.00 95.94 288 VAL A N 1
ATOM 2095 C CA . VAL A 1 288 ? -32.716 -9.492 50.618 1.00 95.94 288 VAL A CA 1
ATOM 2096 C C . VAL A 1 288 ? -33.995 -8.844 50.077 1.00 95.94 288 VAL A C 1
ATOM 2098 O O . VAL A 1 288 ? -34.529 -9.305 49.067 1.00 95.94 288 VAL A O 1
ATOM 2101 N N . GLY A 1 289 ? -34.448 -7.740 50.677 1.00 95.25 289 GLY A N 1
ATOM 2102 C CA . GLY A 1 289 ? -35.625 -6.993 50.230 1.00 95.25 289 GLY A CA 1
ATOM 2103 C C . GLY A 1 289 ? -35.460 -6.400 48.828 1.00 95.25 289 GLY A C 1
ATOM 2104 O O . GLY A 1 289 ? -36.396 -6.426 48.020 1.00 95.25 289 GLY A O 1
ATOM 2105 N N . GLY A 1 290 ? -34.260 -5.912 48.501 1.00 92.62 290 GLY A N 1
ATOM 2106 C CA . GLY A 1 290 ? -33.908 -5.435 47.163 1.00 92.62 290 GLY A CA 1
ATOM 2107 C C . GLY A 1 290 ? -33.962 -6.545 46.110 1.00 92.62 290 GLY A C 1
ATOM 2108 O O . GLY A 1 290 ? -34.597 -6.370 45.067 1.00 92.62 290 GLY A O 1
ATOM 2109 N N . LEU A 1 291 ? -33.368 -7.707 46.401 1.00 95.31 291 LEU A N 1
ATOM 2110 C CA . LEU A 1 291 ? -33.400 -8.882 45.522 1.00 95.31 291 LEU A CA 1
ATOM 2111 C C . LEU A 1 291 ? -34.829 -9.391 45.313 1.00 95.31 291 LEU A C 1
ATOM 2113 O O . LEU A 1 291 ? -35.246 -9.571 44.171 1.00 95.31 291 LEU A O 1
ATOM 2117 N N . ALA A 1 292 ? -35.609 -9.542 46.386 1.00 96.88 292 ALA A N 1
ATOM 2118 C CA . ALA A 1 292 ? -37.010 -9.945 46.297 1.00 96.88 292 ALA A CA 1
ATOM 2119 C C . ALA A 1 292 ? -37.829 -8.970 45.434 1.00 96.88 292 ALA A C 1
ATOM 2121 O O . ALA A 1 292 ? -38.613 -9.394 44.587 1.00 96.88 292 ALA A O 1
ATOM 2122 N N . THR A 1 293 ? -37.610 -7.659 45.588 1.00 95.94 293 THR A N 1
ATOM 2123 C CA . THR A 1 293 ? -38.297 -6.630 44.790 1.00 95.94 293 THR A CA 1
ATOM 2124 C C . THR A 1 293 ? -37.952 -6.726 43.302 1.00 95.94 293 THR A C 1
ATOM 2126 O O . THR A 1 293 ? -38.850 -6.608 42.465 1.00 95.94 293 THR A O 1
ATOM 2129 N N . LEU A 1 294 ? -36.676 -6.946 42.969 1.00 95.88 294 LEU A N 1
ATOM 2130 C CA . LEU A 1 294 ? -36.203 -7.074 41.588 1.00 95.88 294 LEU A CA 1
ATOM 2131 C C . LEU A 1 294 ? -36.759 -8.336 40.921 1.00 95.88 294 LEU A C 1
ATOM 2133 O O . LEU A 1 294 ? -37.254 -8.276 39.798 1.00 95.88 294 LEU A O 1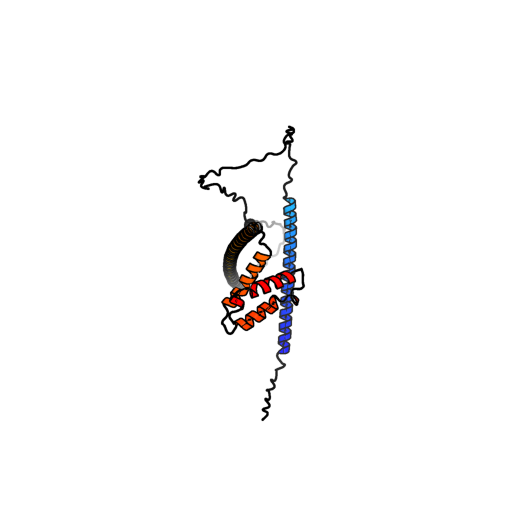
ATOM 2137 N N . GLU A 1 295 ? -36.737 -9.467 41.622 1.00 96.19 295 GLU A N 1
ATOM 2138 C CA . GLU A 1 295 ? -37.266 -10.729 41.101 1.00 96.19 295 GLU A CA 1
ATOM 2139 C C . GLU A 1 295 ? -38.798 -10.671 40.955 1.00 96.19 295 GLU A C 1
ATOM 2141 O O . GLU A 1 295 ? -39.332 -11.066 39.919 1.00 96.19 295 GLU A O 1
ATOM 2146 N N . LEU A 1 296 ? -39.521 -10.081 41.916 1.00 96.31 296 LEU A N 1
ATOM 2147 C CA . LEU A 1 296 ? -40.972 -9.870 41.808 1.00 96.31 296 LEU A CA 1
ATOM 2148 C C . LEU A 1 296 ? -41.361 -8.883 40.698 1.00 96.31 296 LEU A C 1
ATOM 2150 O O . LEU A 1 296 ? -42.476 -8.964 40.187 1.00 96.31 296 LEU A O 1
ATOM 2154 N N . ALA A 1 297 ? -40.474 -7.973 40.278 1.00 95.81 297 ALA A N 1
ATOM 2155 C CA . ALA A 1 297 ? -40.754 -7.083 39.150 1.00 95.81 297 ALA A CA 1
ATOM 2156 C C . ALA A 1 297 ? -41.005 -7.866 37.849 1.00 95.81 297 ALA A C 1
ATOM 2158 O O . ALA A 1 297 ? -41.893 -7.493 37.083 1.00 95.81 297 ALA A O 1
ATOM 2159 N N . SER A 1 298 ? -40.300 -8.986 37.645 1.00 93.81 298 SER A N 1
ATOM 2160 C CA . SER A 1 298 ? -40.555 -9.889 36.514 1.00 93.81 298 SER A CA 1
ATOM 2161 C C . SER A 1 298 ? -41.949 -10.522 36.598 1.00 93.81 298 SER A C 1
ATOM 2163 O O . SER A 1 298 ? -42.711 -10.458 35.637 1.00 93.81 298 SER A O 1
ATOM 2165 N N . LEU A 1 299 ? -42.346 -11.003 37.783 1.00 95.19 299 LEU A N 1
ATOM 2166 C CA . LEU A 1 299 ? -43.684 -11.549 38.027 1.00 95.19 299 LEU A CA 1
ATOM 2167 C C . LEU A 1 299 ? -44.796 -10.522 37.788 1.00 95.19 299 LEU A C 1
ATOM 2169 O O . LEU A 1 299 ? -45.848 -10.889 37.270 1.00 95.19 299 LEU A O 1
ATOM 2173 N N . ARG A 1 300 ? -44.585 -9.244 38.134 1.00 95.88 300 ARG A N 1
ATOM 2174 C CA . ARG A 1 300 ? -45.563 -8.173 37.868 1.00 95.88 300 ARG A CA 1
ATOM 2175 C C . ARG A 1 300 ? -45.753 -7.910 36.371 1.00 95.88 300 ARG A C 1
ATOM 2177 O O . ARG A 1 300 ? -46.866 -7.580 35.972 1.00 95.88 300 ARG A O 1
ATOM 2184 N N . ALA A 1 301 ? -44.696 -8.053 35.571 1.00 95.31 301 ALA A N 1
ATOM 2185 C CA . ALA A 1 301 ? -44.735 -7.838 34.125 1.00 95.31 301 ALA A CA 1
ATOM 2186 C C . ALA A 1 301 ? -45.341 -9.022 33.343 1.00 95.31 301 ALA A C 1
ATOM 2188 O O . ALA A 1 301 ? -45.814 -8.830 32.225 1.00 95.31 301 ALA A O 1
ATOM 2189 N N . CYS A 1 302 ? -45.345 -10.231 33.916 1.00 95.62 302 CYS A N 1
ATOM 2190 C CA . CYS A 1 302 ? -45.893 -11.429 33.277 1.00 95.62 302 CYS A CA 1
ATOM 2191 C C . CYS A 1 302 ? -47.428 -11.438 33.206 1.00 95.62 302 CYS A C 1
ATOM 2193 O O . CYS A 1 302 ? -48.130 -10.994 34.122 1.00 95.62 302 CYS A O 1
ATOM 2195 N N . MET A 1 303 ? -47.959 -12.056 32.147 1.00 96.25 303 MET A N 1
ATOM 2196 C CA . MET A 1 303 ? -49.397 -12.291 31.996 1.00 96.25 303 MET A CA 1
ATOM 2197 C C . MET A 1 303 ? -49.903 -13.313 33.034 1.00 96.25 303 MET A C 1
ATOM 2199 O O . MET A 1 303 ? -49.139 -14.183 33.462 1.00 96.25 303 MET A O 1
ATOM 2203 N N . PRO A 1 304 ? -51.198 -13.292 33.422 1.00 95.12 304 PRO A N 1
ATOM 2204 C CA . PRO A 1 304 ? -51.750 -14.213 34.426 1.00 95.12 304 PRO A CA 1
ATOM 2205 C C . PRO A 1 304 ? -51.469 -15.700 34.163 1.00 95.12 304 PRO A C 1
ATOM 2207 O O . PRO A 1 304 ? -51.235 -16.456 35.099 1.00 95.12 304 PRO A O 1
ATOM 2210 N N . GLN A 1 305 ? -51.434 -16.108 32.893 1.00 96.12 305 GLN A N 1
ATOM 2211 C CA . GLN A 1 305 ? -51.185 -17.493 32.474 1.00 96.12 305 GLN A CA 1
ATOM 2212 C C . GLN A 1 305 ? -49.718 -17.923 32.662 1.00 96.12 305 GLN A C 1
ATOM 2214 O O . GLN A 1 305 ? -49.439 -19.095 32.902 1.00 96.12 305 GLN A O 1
ATOM 2219 N N . GLU A 1 306 ? -48.774 -16.982 32.586 1.00 96.12 306 GLU A N 1
ATOM 2220 C CA . GLU A 1 306 ? -47.328 -17.244 32.646 1.00 96.12 306 GLU A CA 1
ATOM 2221 C C . GLU A 1 306 ? -46.780 -17.171 34.073 1.00 96.12 306 GLU A C 1
ATOM 2223 O O . GLU A 1 306 ? -45.761 -17.785 34.393 1.00 96.12 306 GLU A O 1
ATOM 2228 N N . LYS A 1 307 ? -47.480 -16.464 34.965 1.00 95.44 307 LYS A N 1
ATOM 2229 C CA . LYS A 1 307 ? -47.047 -16.234 36.348 1.00 95.44 307 LYS A CA 1
ATOM 2230 C C . LYS A 1 307 ? -46.817 -17.532 37.138 1.00 95.44 307 LYS A C 1
ATOM 2232 O O . LYS A 1 307 ? -45.900 -17.580 37.953 1.00 95.44 307 LYS A O 1
ATOM 2237 N N . VAL A 1 308 ? -47.561 -18.613 36.871 1.00 96.06 308 VAL A N 1
ATOM 2238 C CA . VAL A 1 308 ? -47.318 -19.927 37.508 1.00 96.06 308 VAL A CA 1
ATOM 2239 C C . VAL A 1 308 ? -45.973 -20.523 37.077 1.00 96.06 308 VAL A C 1
ATOM 2241 O O . VAL A 1 308 ? -45.239 -21.068 37.905 1.00 96.06 308 VAL A O 1
ATOM 2244 N N . ALA A 1 309 ? -45.630 -20.419 35.791 1.00 96.31 309 ALA A N 1
ATOM 2245 C CA . ALA A 1 309 ? -44.354 -20.902 35.271 1.00 96.31 309 ALA A CA 1
ATOM 2246 C C . ALA A 1 309 ? -43.189 -20.057 35.806 1.00 96.31 309 ALA A C 1
ATOM 2248 O O . ALA A 1 309 ? -42.183 -20.607 36.259 1.00 96.31 309 ALA A O 1
ATOM 2249 N N . GLU A 1 310 ? -43.364 -18.737 35.850 1.00 96.75 310 GLU A N 1
ATOM 2250 C CA . GLU A 1 310 ? -42.364 -17.809 36.374 1.00 96.75 310 GLU A CA 1
ATOM 2251 C C . GLU A 1 310 ? -42.127 -18.008 37.880 1.00 96.75 310 GLU A C 1
ATOM 2253 O O . GLU A 1 310 ? -40.986 -18.099 38.332 1.00 96.75 310 GLU A O 1
ATOM 2258 N N . LYS A 1 311 ? -43.192 -18.230 38.659 1.00 96.25 311 LYS A N 1
ATOM 2259 C CA . LYS A 1 311 ? -43.107 -18.592 40.082 1.00 96.25 311 LYS A CA 1
ATOM 2260 C C . LYS A 1 311 ? -42.313 -19.886 40.293 1.00 96.25 311 LYS A C 1
ATOM 2262 O O . LYS A 1 311 ? -41.456 -19.946 41.175 1.00 96.25 311 LYS A O 1
ATOM 2267 N N . ARG A 1 312 ? -42.526 -20.912 39.455 1.00 97.12 312 ARG A N 1
ATOM 2268 C CA . ARG A 1 312 ? -41.726 -22.155 39.481 1.00 97.12 312 ARG A CA 1
ATOM 2269 C C . ARG A 1 312 ? -40.258 -21.902 39.134 1.00 97.12 312 ARG A C 1
ATOM 2271 O O . ARG A 1 312 ? -39.380 -22.466 39.785 1.00 97.12 312 ARG A O 1
ATOM 2278 N N . ARG A 1 313 ? -39.981 -21.046 38.146 1.00 97.19 313 ARG A N 1
ATOM 2279 C CA . ARG A 1 313 ? -38.615 -20.651 37.763 1.00 97.19 313 ARG A CA 1
ATOM 2280 C C . ARG A 1 313 ? -37.892 -19.975 38.929 1.00 97.19 313 ARG A C 1
ATOM 2282 O O . ARG A 1 313 ? -36.755 -20.335 39.229 1.00 97.19 313 ARG A O 1
ATOM 2289 N N . LEU A 1 314 ? -38.569 -19.059 39.618 1.00 96.69 314 LEU A N 1
ATOM 2290 C CA . LEU A 1 314 ? -38.039 -18.344 40.780 1.00 96.69 314 LEU A CA 1
ATOM 2291 C C . LEU A 1 314 ? -37.794 -19.278 41.972 1.00 96.69 314 LEU A C 1
ATOM 2293 O O . LEU A 1 314 ? -36.713 -19.228 42.554 1.00 96.69 314 LEU A O 1
ATOM 2297 N N . LEU A 1 315 ? -38.723 -20.195 42.270 1.00 96.31 315 LEU A N 1
ATOM 2298 C CA . LEU A 1 315 ? -38.538 -21.227 43.303 1.00 96.31 315 LEU A CA 1
ATOM 2299 C C . LEU A 1 315 ? -37.314 -22.107 43.034 1.00 96.31 315 LEU A C 1
ATOM 2301 O O . LEU A 1 315 ? -36.564 -22.421 43.951 1.00 96.31 315 LEU A O 1
ATOM 2305 N N . LEU A 1 316 ? -37.096 -22.501 41.776 1.00 96.38 316 LEU A N 1
ATOM 2306 C CA . LEU A 1 316 ? -35.939 -23.309 41.396 1.00 96.38 316 LEU A CA 1
ATOM 2307 C C . LEU A 1 316 ? -34.630 -22.520 41.467 1.00 96.38 316 LEU A C 1
ATOM 2309 O O . LEU A 1 316 ? -33.611 -23.088 41.852 1.00 96.38 316 LEU A O 1
ATOM 2313 N N . ARG A 1 317 ? -34.650 -21.237 41.092 1.00 95.50 317 ARG A N 1
ATOM 2314 C CA . ARG A 1 317 ? -33.479 -20.352 41.142 1.00 95.50 317 ARG A CA 1
ATOM 2315 C C . ARG A 1 317 ? -33.035 -20.090 42.580 1.00 95.50 317 ARG A C 1
ATOM 2317 O O . ARG A 1 317 ? -31.851 -20.198 42.881 1.00 95.50 317 ARG A O 1
ATOM 2324 N N . TRP A 1 318 ? -33.987 -19.805 43.463 1.00 96.19 318 TRP A N 1
ATOM 2325 C CA . TRP A 1 318 ? -33.748 -19.495 44.875 1.00 96.19 318 TRP A CA 1
ATOM 2326 C C . TRP A 1 318 ? -33.885 -20.715 45.794 1.00 96.19 318 TRP A C 1
ATOM 2328 O O . TRP A 1 318 ? -34.024 -20.575 47.006 1.00 96.19 318 TRP A O 1
ATOM 2338 N N . HIS A 1 319 ? -33.823 -21.930 45.240 1.00 94.75 319 HIS A N 1
ATOM 2339 C CA . HIS A 1 319 ? -33.927 -23.149 46.033 1.00 94.75 319 HIS A CA 1
ATOM 2340 C C . HIS A 1 319 ? -32.704 -23.294 46.957 1.00 94.75 319 HIS A C 1
ATOM 2342 O O . HIS A 1 319 ? -31.574 -23.260 46.453 1.00 94.75 319 HIS A O 1
ATOM 2348 N N . PRO A 1 320 ? -32.878 -23.522 48.272 1.00 92.19 320 PRO A N 1
ATOM 2349 C CA . PRO A 1 320 ? -31.755 -23.634 49.205 1.00 92.19 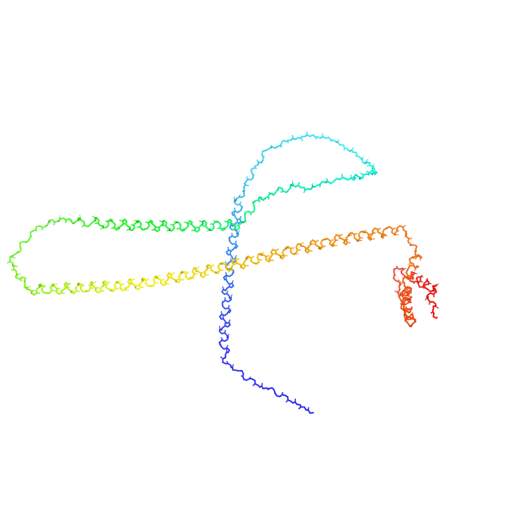320 PRO A CA 1
ATOM 2350 C C . PRO A 1 320 ? -30.791 -24.761 48.813 1.00 92.19 320 PRO A C 1
ATOM 2352 O O . PRO A 1 320 ? -29.579 -24.565 48.831 1.00 92.19 320 PRO A O 1
ATOM 2355 N N . ASP A 1 321 ? -31.308 -25.903 48.338 1.00 93.00 321 ASP A N 1
ATOM 2356 C CA . ASP A 1 321 ? -30.453 -27.036 47.944 1.00 93.00 321 ASP A CA 1
ATOM 2357 C C . ASP A 1 321 ? -29.561 -26.775 46.734 1.00 93.00 321 ASP A C 1
ATOM 2359 O O . ASP A 1 321 ? -28.483 -27.359 46.640 1.00 93.00 321 ASP A O 1
ATOM 2363 N N . LYS A 1 322 ? -29.979 -25.895 45.818 1.00 90.81 322 LYS A N 1
ATOM 2364 C CA . LYS A 1 322 ? -29.177 -25.564 44.633 1.00 90.81 322 LYS A CA 1
ATOM 2365 C C . LYS A 1 322 ? -28.122 -24.494 44.918 1.00 90.81 322 LYS A C 1
ATOM 2367 O O . LYS A 1 322 ? -27.186 -24.365 44.140 1.00 90.81 322 LYS A O 1
ATOM 2372 N N . ASN A 1 323 ? -28.244 -23.777 46.037 1.00 87.62 323 ASN A N 1
ATOM 2373 C CA . ASN A 1 323 ? -27.380 -22.658 46.421 1.00 87.62 323 ASN A CA 1
ATOM 2374 C C . ASN A 1 323 ? -26.481 -22.990 47.630 1.00 87.62 323 ASN A C 1
ATOM 2376 O O . ASN A 1 323 ? -26.091 -22.100 48.380 1.00 87.62 323 ASN A O 1
ATOM 2380 N N . ARG A 1 324 ? -26.135 -24.270 47.837 1.00 82.50 324 ARG A N 1
ATOM 2381 C CA . ARG A 1 324 ? -25.342 -24.739 48.994 1.00 82.50 324 ARG A CA 1
ATOM 2382 C C . ARG A 1 324 ? -23.858 -24.309 48.989 1.00 82.50 324 ARG A C 1
ATOM 2384 O O . ARG A 1 324 ? -23.151 -24.630 49.938 1.00 82.50 324 ARG A O 1
ATOM 2391 N N . GLY A 1 325 ? -23.381 -23.597 47.964 1.00 76.06 325 GLY A N 1
ATOM 2392 C CA . GLY A 1 325 ? -22.014 -23.060 47.900 1.00 76.06 325 GLY A CA 1
ATOM 2393 C C . GLY A 1 325 ? -21.867 -21.709 48.615 1.00 76.06 325 GLY A C 1
ATOM 2394 O O . GLY A 1 325 ? -22.753 -20.862 48.524 1.00 76.06 325 GLY A O 1
ATOM 2395 N N . ASP A 1 326 ? -20.756 -21.521 49.332 1.00 71.06 326 ASP A N 1
ATOM 2396 C CA . ASP A 1 326 ? -20.235 -20.236 49.839 1.00 71.06 326 ASP A CA 1
ATOM 2397 C C . ASP A 1 326 ? -21.172 -19.365 50.705 1.00 71.06 326 ASP A C 1
ATOM 2399 O O . ASP A 1 326 ? -21.047 -18.143 50.745 1.00 71.06 326 ASP A O 1
ATOM 2403 N N . GLY A 1 327 ? -22.108 -19.973 51.443 1.00 77.19 327 GLY A N 1
ATOM 2404 C CA . GLY A 1 327 ? -23.023 -19.233 52.328 1.00 77.19 327 GLY A CA 1
ATOM 2405 C C . GLY A 1 327 ? -24.181 -18.536 51.601 1.00 77.19 327 GLY A C 1
ATOM 2406 O O . GLY A 1 327 ? -24.955 -17.808 52.221 1.00 77.19 327 GLY A O 1
ATOM 2407 N N . CYS A 1 328 ? -24.363 -18.789 50.299 1.00 85.81 328 CYS A N 1
ATOM 2408 C CA . CYS A 1 328 ? -25.486 -18.252 49.526 1.00 85.81 328 CYS A CA 1
ATOM 2409 C C . CYS A 1 328 ? -26.836 -18.914 49.860 1.00 85.81 328 CYS A C 1
ATOM 2411 O O . CYS A 1 328 ? -27.883 -18.338 49.562 1.00 85.81 328 CYS A O 1
ATOM 2413 N N . GLY A 1 329 ? -26.834 -20.093 50.491 1.00 93.00 329 GLY A N 1
ATOM 2414 C CA . GLY A 1 329 ? -28.052 -20.831 50.842 1.00 93.00 329 GLY A CA 1
ATOM 2415 C C . GLY A 1 329 ? -28.966 -20.074 51.812 1.00 93.00 329 GLY A C 1
ATOM 2416 O O . GLY A 1 329 ? -30.184 -20.040 51.613 1.00 93.00 329 GLY A O 1
ATOM 2417 N N . ASP A 1 330 ? -28.387 -19.399 52.807 1.00 94.12 330 ASP A N 1
ATOM 2418 C CA . ASP A 1 330 ? -29.142 -18.607 53.786 1.00 94.12 330 ASP A CA 1
ATOM 2419 C C . ASP A 1 330 ? -29.800 -17.393 53.124 1.00 94.12 330 ASP A C 1
ATOM 2421 O O . ASP A 1 330 ? -30.968 -17.098 53.375 1.00 94.12 330 ASP A O 1
ATOM 2425 N N . ILE A 1 331 ? -29.080 -16.725 52.217 1.00 94.94 331 ILE A N 1
ATOM 2426 C CA . ILE A 1 331 ? -29.609 -15.592 51.448 1.00 94.94 331 ILE A CA 1
ATOM 2427 C C . ILE A 1 331 ? -30.731 -16.064 50.525 1.00 94.94 331 ILE A C 1
ATOM 2429 O O . ILE A 1 331 ? -31.783 -15.436 50.495 1.00 94.94 331 ILE A O 1
ATOM 2433 N N . ALA A 1 332 ? -30.549 -17.179 49.812 1.00 95.81 332 ALA A N 1
ATOM 2434 C CA . ALA A 1 332 ? -31.581 -17.719 48.930 1.00 95.81 332 ALA A CA 1
ATOM 2435 C C . ALA A 1 332 ? -32.868 -18.056 49.695 1.00 95.81 332 ALA A C 1
ATOM 2437 O O . ALA A 1 332 ? -33.963 -17.714 49.250 1.00 95.81 332 ALA A O 1
ATOM 2438 N N . THR A 1 333 ? -32.724 -18.636 50.888 1.00 96.12 333 THR A N 1
ATOM 2439 C CA . THR A 1 333 ? -33.848 -18.921 51.786 1.00 96.12 333 THR A CA 1
ATOM 2440 C C . THR A 1 333 ? -34.551 -17.638 52.225 1.00 96.12 333 THR A C 1
ATOM 2442 O O . THR A 1 333 ? -35.772 -17.550 52.116 1.00 96.12 333 THR A O 1
ATOM 2445 N N . ARG A 1 334 ? -33.798 -16.622 52.668 1.00 97.19 334 ARG A N 1
ATOM 2446 C CA . ARG A 1 334 ? -34.362 -15.329 53.090 1.00 97.19 334 ARG A CA 1
ATOM 2447 C C . ARG A 1 334 ? -35.048 -14.587 51.944 1.00 97.19 334 ARG A C 1
ATOM 2449 O O . ARG A 1 334 ? -36.142 -14.077 52.141 1.00 97.19 334 ARG A O 1
ATOM 2456 N N . VAL A 1 335 ? -34.456 -14.565 50.747 1.00 96.69 335 VAL A N 1
ATOM 2457 C CA . VAL A 1 335 ? -35.070 -13.969 49.543 1.00 96.69 335 VAL A CA 1
ATOM 2458 C C . VAL A 1 335 ? -36.375 -14.674 49.211 1.00 96.69 335 VAL A C 1
ATOM 2460 O O . VAL A 1 335 ? -37.372 -14.012 48.937 1.00 96.69 335 VAL A O 1
ATOM 2463 N N . LEU A 1 336 ? -36.401 -16.005 49.281 1.00 96.75 336 LEU A N 1
ATOM 2464 C CA . LEU A 1 336 ? -37.611 -16.760 48.996 1.00 96.75 336 LEU A CA 1
ATOM 2465 C C . LEU A 1 336 ? -38.723 -16.485 50.017 1.00 96.75 336 LEU A C 1
ATOM 2467 O O . LEU A 1 336 ? -39.871 -16.298 49.623 1.00 96.75 336 LEU A O 1
ATOM 2471 N N . GLN A 1 337 ? -38.381 -16.432 51.307 1.00 97.19 337 GLN A N 1
ATOM 2472 C CA . GLN A 1 337 ? -39.316 -16.084 52.381 1.00 97.19 337 GLN A CA 1
ATOM 2473 C C . GLN A 1 337 ? -39.855 -14.659 52.220 1.00 97.19 337 GLN A C 1
ATOM 2475 O O . GLN A 1 337 ? -41.063 -14.447 52.276 1.00 97.19 337 GLN A O 1
ATOM 2480 N N . GLU A 1 338 ? -38.974 -13.695 51.954 1.00 97.62 338 GLU A N 1
ATOM 2481 C CA . GLU A 1 338 ? -39.341 -12.298 51.718 1.00 97.62 338 GLU A CA 1
ATOM 2482 C C . GLU A 1 338 ? -40.272 -12.164 50.504 1.00 97.62 338 GLU A C 1
ATOM 2484 O O . GLU A 1 338 ? -41.278 -11.464 50.575 1.00 97.62 338 GLU A O 1
ATOM 2489 N N . MET A 1 339 ? -39.995 -12.873 49.402 1.00 97.31 339 MET A N 1
ATOM 2490 C CA . MET A 1 339 ? -40.882 -12.903 48.233 1.00 97.31 339 MET A CA 1
ATOM 2491 C C . MET A 1 339 ? -42.255 -13.494 48.562 1.00 97.31 339 MET A C 1
ATOM 2493 O O . MET A 1 339 ? -43.262 -12.952 48.115 1.00 97.31 339 MET A O 1
ATOM 2497 N N . GLN A 1 340 ? -42.297 -14.584 49.335 1.00 96.19 340 GLN A N 1
ATOM 2498 C CA . GLN A 1 340 ? -43.536 -15.241 49.764 1.00 96.19 340 GLN A CA 1
ATOM 2499 C C . GLN A 1 340 ? -44.391 -14.360 50.679 1.00 96.19 340 GLN A C 1
ATOM 2501 O O . GLN A 1 340 ? -45.607 -14.502 50.677 1.00 96.19 340 GLN A O 1
ATOM 2506 N N . GLY A 1 341 ? -43.777 -13.444 51.433 1.00 96.25 341 GLY A N 1
ATOM 2507 C CA . GLY A 1 341 ? -44.490 -12.489 52.281 1.00 96.25 341 GLY A CA 1
ATOM 2508 C C . GLY A 1 341 ? -45.124 -11.314 51.528 1.00 96.25 341 GLY A C 1
ATOM 2509 O O . GLY A 1 341 ? -45.826 -10.510 52.142 1.00 96.25 341 GLY A O 1
ATOM 2510 N N . ARG A 1 342 ? -44.877 -11.170 50.219 1.00 97.00 342 ARG A N 1
ATOM 2511 C CA . ARG A 1 342 ? -45.385 -10.045 49.424 1.00 97.00 342 ARG A CA 1
ATOM 2512 C C . ARG A 1 342 ? -46.707 -10.389 48.734 1.00 97.00 342 ARG A C 1
ATOM 2514 O O . ARG A 1 342 ? -46.838 -11.487 48.197 1.00 97.00 342 ARG A O 1
ATOM 2521 N N . PRO A 1 343 ? -47.664 -9.444 48.645 1.00 95.69 343 PRO A N 1
ATOM 2522 C CA . PRO A 1 343 ? -48.989 -9.716 48.088 1.00 95.69 343 PRO A CA 1
ATOM 2523 C C . PRO A 1 343 ? -48.943 -10.157 46.623 1.00 95.69 343 PRO A C 1
ATOM 2525 O O . PRO A 1 343 ? -49.813 -10.897 46.179 1.00 95.69 343 PRO A O 1
ATOM 2528 N N . GLU A 1 344 ? -47.923 -9.752 45.861 1.00 94.06 344 GLU A N 1
ATOM 2529 C CA . GLU A 1 344 ? -47.759 -10.154 44.462 1.00 94.06 344 GLU A CA 1
ATOM 2530 C C . GLU A 1 344 ? -47.518 -11.654 44.280 1.00 94.06 344 GLU A C 1
ATOM 2532 O O . GLU A 1 344 ? -47.734 -12.178 43.184 1.00 94.06 344 GLU A O 1
ATOM 2537 N N . TRP A 1 345 ? -47.077 -12.346 45.330 1.00 95.75 345 TRP A N 1
ATOM 2538 C CA . TRP A 1 345 ? -46.851 -13.785 45.309 1.00 95.75 345 TRP A CA 1
ATOM 2539 C C . TRP A 1 345 ? -48.146 -14.604 45.413 1.00 95.75 345 TRP A C 1
ATOM 2541 O O . TRP A 1 345 ? -48.188 -15.727 44.893 1.00 95.75 345 TRP A O 1
ATOM 2551 N N . ASP A 1 346 ? -49.189 -14.028 46.019 1.00 91.81 346 ASP A N 1
ATOM 2552 C CA . ASP A 1 346 ? -50.454 -14.684 46.389 1.00 91.81 346 ASP A CA 1
ATOM 2553 C C . ASP A 1 346 ? -51.626 -14.374 45.444 1.00 91.81 346 ASP A C 1
ATOM 2555 O O . ASP A 1 346 ? -52.745 -14.811 45.688 1.00 91.81 346 ASP A O 1
ATOM 2559 N N . VAL A 1 347 ? -51.411 -13.639 44.346 1.00 79.62 347 VAL A N 1
ATOM 2560 C CA . VAL A 1 347 ? -52.484 -13.229 43.407 1.00 79.62 347 VAL A CA 1
ATOM 2561 C C . VAL A 1 347 ? -52.995 -14.396 42.525 1.00 79.62 347 VAL A C 1
ATOM 2563 O O . VAL A 1 347 ? -53.292 -14.196 41.350 1.00 79.62 347 VAL A O 1
ATOM 2566 N N . PHE A 1 348 ? -53.085 -15.619 43.061 1.00 62.94 348 PHE A N 1
ATOM 2567 C CA . PHE A 1 348 ? -53.559 -16.825 42.369 1.00 62.94 348 PHE A CA 1
ATOM 2568 C C . PHE A 1 348 ? -54.352 -17.767 43.260 1.00 62.94 348 PHE A C 1
ATOM 2570 O O . PHE A 1 348 ? -53.802 -18.178 44.304 1.00 62.94 348 PHE A O 1
#